Protein AF-A0A915EF39-F1 (afdb_monomer_lite)

Organism: NCBI:txid166011

Structure (mmCIF, N/CA/C/O backbone):
data_AF-A0A915EF39-F1
#
_entry.id   AF-A0A915EF39-F1
#
loop_
_atom_site.group_PDB
_atom_site.id
_atom_site.type_symbol
_atom_site.label_atom_id
_atom_site.label_alt_id
_atom_site.label_comp_id
_atom_site.label_asym_id
_atom_site.label_entity_id
_atom_site.label_seq_id
_atom_site.pdbx_PDB_ins_code
_atom_site.Cartn_x
_atom_site.Cartn_y
_atom_site.Cartn_z
_atom_site.occupancy
_atom_site.B_iso_or_equiv
_atom_site.auth_seq_id
_atom_site.auth_comp_id
_atom_site.auth_asym_id
_atom_site.auth_atom_id
_atom_site.pdbx_PDB_model_num
ATOM 1 N N . MET A 1 1 ? 22.874 28.108 -14.373 1.00 52.22 1 MET A N 1
ATOM 2 C CA . MET A 1 1 ? 21.397 28.208 -14.296 1.00 52.22 1 MET A CA 1
ATOM 3 C C . MET A 1 1 ? 21.019 28.245 -12.822 1.00 52.22 1 MET A C 1
ATOM 5 O O . MET A 1 1 ? 21.356 27.300 -12.126 1.00 52.22 1 MET A O 1
ATOM 9 N N . GLY A 1 2 ? 20.440 29.344 -12.326 1.00 63.56 2 GLY A N 1
ATOM 10 C CA . GLY A 1 2 ? 20.141 29.500 -10.895 1.00 63.56 2 GLY A CA 1
ATOM 11 C C . GLY A 1 2 ? 19.098 28.494 -10.397 1.00 63.56 2 GLY A C 1
ATOM 12 O O . GLY A 1 2 ? 18.163 28.168 -11.132 1.00 63.56 2 GLY A O 1
ATOM 13 N N . VAL A 1 3 ? 19.262 28.020 -9.158 1.00 59.56 3 VAL A N 1
ATOM 14 C CA . VAL A 1 3 ? 18.378 27.045 -8.484 1.00 59.56 3 VAL A CA 1
ATOM 15 C C . VAL A 1 3 ? 16.909 27.474 -8.558 1.00 59.56 3 VAL A C 1
ATOM 17 O O . VAL A 1 3 ? 16.038 26.667 -8.863 1.00 59.56 3 VAL A O 1
ATOM 20 N N . GLU A 1 4 ? 16.637 28.769 -8.412 1.00 60.41 4 GLU A N 1
ATOM 21 C CA . GLU A 1 4 ? 15.291 29.340 -8.492 1.00 60.41 4 GLU A CA 1
ATOM 22 C C . GLU A 1 4 ? 14.626 29.152 -9.870 1.00 60.41 4 GLU A C 1
ATOM 24 O O . GLU A 1 4 ? 13.453 28.782 -9.965 1.00 60.41 4 GLU A O 1
ATOM 29 N N . LYS A 1 5 ? 15.384 29.337 -10.960 1.00 67.00 5 LYS A N 1
ATOM 30 C CA . LYS A 1 5 ? 14.889 29.145 -12.334 1.00 67.00 5 LYS A CA 1
ATOM 31 C C . LYS A 1 5 ? 14.586 27.670 -12.612 1.00 67.00 5 LYS A C 1
ATOM 33 O O . LYS A 1 5 ? 13.615 27.364 -13.302 1.00 67.00 5 LYS A O 1
ATOM 38 N N . LEU A 1 6 ? 15.390 26.763 -12.052 1.00 61.03 6 LEU A N 1
ATOM 39 C CA . LEU A 1 6 ? 15.159 25.321 -12.131 1.00 61.03 6 LEU A CA 1
ATOM 40 C C . LEU A 1 6 ? 13.900 24.915 -11.346 1.00 61.03 6 LEU A C 1
ATOM 42 O O . LEU A 1 6 ? 13.060 24.204 -11.891 1.00 61.03 6 LEU A O 1
ATOM 46 N N . CYS A 1 7 ? 13.715 25.422 -10.123 1.00 59.88 7 CYS A N 1
ATOM 47 C CA . CYS A 1 7 ? 12.521 25.158 -9.315 1.00 59.88 7 CYS A CA 1
ATOM 48 C C . CYS A 1 7 ? 11.235 25.646 -10.000 1.00 59.88 7 CYS A C 1
ATOM 50 O O . CYS A 1 7 ? 10.285 24.876 -10.120 1.00 59.88 7 CYS A O 1
ATOM 52 N N . LYS A 1 8 ? 11.219 26.875 -10.541 1.00 67.94 8 LYS A N 1
ATOM 53 C CA . LYS A 1 8 ? 10.072 27.420 -11.298 1.00 67.94 8 LYS A CA 1
ATOM 54 C C . LYS A 1 8 ? 9.732 26.577 -12.535 1.00 67.94 8 LYS A C 1
ATOM 56 O O . LYS A 1 8 ? 8.563 26.339 -12.845 1.00 67.94 8 LYS A O 1
ATOM 61 N N . MET A 1 9 ? 10.748 26.075 -13.236 1.00 70.25 9 MET A N 1
ATOM 62 C CA . MET A 1 9 ? 10.551 25.211 -14.402 1.00 70.25 9 MET A CA 1
ATOM 63 C C . MET A 1 9 ? 10.003 23.828 -14.019 1.00 70.25 9 MET A C 1
ATOM 65 O O . MET A 1 9 ? 9.105 23.317 -14.684 1.00 70.25 9 MET A O 1
ATOM 69 N N . LEU A 1 10 ? 10.519 23.219 -12.949 1.00 66.19 10 LEU A N 1
ATOM 70 C CA . LEU A 1 10 ? 10.040 21.919 -12.471 1.00 66.19 10 LEU A CA 1
ATOM 71 C C . LEU A 1 10 ? 8.606 22.016 -11.940 1.00 66.19 10 LEU A C 1
ATOM 73 O O . LEU A 1 10 ? 7.783 21.161 -12.260 1.00 66.19 10 LEU A O 1
ATOM 77 N N . TYR A 1 11 ? 8.293 23.098 -11.226 1.00 68.56 11 TYR A N 1
ATOM 78 C CA . TYR A 1 11 ? 6.949 23.380 -10.733 1.00 68.56 11 TYR A CA 1
ATOM 79 C C . TYR A 1 11 ? 5.944 23.552 -11.878 1.00 68.56 11 TYR A C 1
ATOM 81 O O . TYR A 1 11 ? 4.925 22.871 -11.907 1.00 68.56 11 TYR A O 1
ATOM 89 N N . SER A 1 12 ? 6.259 24.381 -12.879 1.00 73.81 12 SER A N 1
ATOM 90 C CA . SER A 1 12 ? 5.366 24.590 -14.033 1.00 73.81 12 SER A CA 1
ATOM 91 C C . SER A 1 12 ? 5.159 23.327 -14.875 1.00 73.81 12 SER A C 1
ATOM 93 O O . SER A 1 12 ? 4.055 23.088 -15.359 1.00 73.81 12 SER A O 1
ATOM 95 N N . ARG A 1 13 ? 6.186 22.480 -15.035 1.00 75.31 13 ARG A N 1
ATOM 96 C CA . ARG A 1 13 ? 6.037 21.176 -15.704 1.00 75.31 13 ARG A CA 1
ATOM 97 C C . ARG A 1 13 ? 5.130 20.229 -14.926 1.00 75.31 13 ARG A C 1
ATOM 99 O O . ARG A 1 13 ? 4.295 19.574 -15.543 1.00 75.31 13 ARG A O 1
ATOM 106 N N . LYS A 1 14 ? 5.285 20.161 -13.600 1.00 75.25 14 LYS A N 1
ATOM 107 C CA . LYS A 1 14 ? 4.419 19.332 -12.759 1.00 75.25 14 LYS A CA 1
ATOM 108 C C . LYS A 1 14 ? 2.981 19.845 -12.757 1.00 75.25 14 LYS A C 1
ATOM 110 O O . LYS A 1 14 ? 2.084 19.029 -12.895 1.00 75.25 14 LYS A O 1
ATOM 115 N N . ALA A 1 15 ? 2.766 21.158 -12.675 1.00 77.44 15 ALA A N 1
ATOM 116 C CA . ALA A 1 15 ? 1.432 21.754 -12.747 1.00 77.44 15 ALA A CA 1
ATOM 117 C C . ALA A 1 15 ? 0.704 21.342 -14.037 1.00 77.44 15 ALA A C 1
ATOM 119 O O . ALA A 1 15 ? -0.371 20.769 -13.969 1.00 77.44 15 ALA A O 1
ATOM 120 N N . LYS A 1 16 ? 1.359 21.472 -15.200 1.00 80.75 16 LYS A N 1
ATOM 121 C CA . LYS A 1 16 ? 0.780 21.027 -16.480 1.00 80.75 16 LYS A CA 1
ATOM 122 C C . LYS A 1 16 ? 0.458 19.532 -16.518 1.00 80.75 16 LYS A C 1
ATOM 124 O O . LYS A 1 16 ? -0.553 19.139 -17.085 1.00 80.75 16 LYS A O 1
ATOM 129 N N . MET A 1 17 ? 1.336 18.695 -15.960 1.00 81.62 17 MET A N 1
ATOM 130 C CA . MET A 1 17 ? 1.085 17.254 -15.861 1.00 81.62 17 MET A CA 1
ATOM 131 C C . MET A 1 17 ? -0.115 16.968 -14.949 1.00 81.62 17 MET A C 1
ATOM 133 O O . MET A 1 17 ? -0.934 16.121 -15.284 1.00 81.62 17 MET A O 1
ATOM 137 N N . LEU A 1 18 ? -0.226 17.674 -13.821 1.00 78.69 18 LEU A N 1
ATOM 138 C CA . LEU A 1 18 ? -1.351 17.545 -12.900 1.00 78.69 18 LEU A CA 1
ATOM 139 C C . LEU A 1 18 ? -2.657 17.985 -13.554 1.00 78.69 18 LEU A C 1
ATOM 141 O O . LEU A 1 18 ? -3.613 17.234 -13.470 1.00 78.69 18 LEU A O 1
ATOM 145 N N . ASP A 1 19 ? -2.687 19.107 -14.274 1.00 80.25 19 ASP A N 1
ATOM 146 C CA . ASP A 1 19 ? -3.883 19.554 -15.002 1.00 80.25 19 ASP A CA 1
ATOM 147 C C . ASP A 1 19 ? -4.376 18.476 -15.983 1.00 80.25 19 ASP A C 1
ATOM 149 O O . ASP A 1 19 ? -5.567 18.189 -16.069 1.00 80.25 19 ASP A O 1
ATOM 153 N N . GLN A 1 20 ? -3.452 17.814 -16.686 1.00 80.38 20 GLN A N 1
ATOM 154 C CA . GLN A 1 20 ? -3.780 16.684 -17.560 1.00 80.38 20 GLN A CA 1
ATOM 155 C C . GLN A 1 20 ? -4.315 15.478 -16.776 1.00 80.38 20 GLN A C 1
ATOM 157 O O . GLN A 1 20 ? -5.315 14.886 -17.176 1.00 80.38 20 GLN A O 1
ATOM 162 N N . CYS A 1 21 ? -3.682 15.127 -15.653 1.00 80.38 21 CYS A N 1
ATOM 163 C CA . CYS A 1 21 ? -4.133 14.028 -14.795 1.00 80.38 21 CYS A CA 1
ATOM 164 C C . CYS A 1 21 ? -5.528 14.300 -14.211 1.00 80.38 21 CYS A C 1
ATOM 166 O O . CYS A 1 21 ? -6.362 13.403 -14.184 1.00 80.38 21 CYS A O 1
ATOM 168 N N . LEU A 1 22 ? -5.798 15.541 -13.797 1.00 79.06 22 LEU A N 1
ATOM 169 C CA . LEU A 1 22 ? -7.085 15.984 -13.258 1.00 79.06 22 LEU A CA 1
ATOM 170 C C . LEU A 1 22 ? -8.197 15.924 -14.308 1.00 79.06 22 LEU A C 1
ATOM 172 O O . LEU A 1 22 ? -9.310 15.517 -14.002 1.00 79.06 22 LEU A O 1
ATOM 176 N N . ASN A 1 23 ? -7.902 16.277 -15.558 1.00 79.62 23 ASN A N 1
ATOM 177 C CA . ASN A 1 23 ? -8.884 16.133 -16.631 1.00 79.62 23 ASN A CA 1
ATOM 178 C C . ASN A 1 23 ? -9.219 14.655 -16.887 1.00 79.62 23 ASN A C 1
ATOM 180 O O . ASN A 1 23 ? -10.383 14.308 -17.085 1.00 79.62 23 ASN A O 1
ATOM 184 N N . ASN A 1 24 ? -8.214 13.778 -16.825 1.00 76.56 24 ASN A N 1
ATOM 185 C CA . ASN A 1 24 ? -8.389 12.344 -17.052 1.00 76.56 24 ASN A CA 1
ATOM 186 C C . ASN A 1 24 ? -9.050 11.617 -15.868 1.00 76.56 24 ASN A C 1
ATOM 188 O O . ASN A 1 24 ? -9.706 10.604 -16.082 1.00 76.56 24 ASN A O 1
ATOM 192 N N . SER A 1 25 ? -8.928 12.116 -14.632 1.00 74.94 25 SER A N 1
ATOM 193 C CA . SER A 1 25 ? -9.496 11.445 -13.449 1.00 74.94 25 SER A CA 1
ATOM 194 C C . SER A 1 25 ? -11.022 11.368 -13.467 1.00 74.94 25 SER A C 1
ATOM 196 O O . SER A 1 25 ? -11.583 10.436 -12.904 1.00 74.94 25 SER A O 1
ATOM 198 N N . THR A 1 26 ? -11.693 12.284 -14.171 1.00 72.69 26 THR A N 1
ATOM 199 C CA . THR A 1 26 ? -13.156 12.263 -14.361 1.00 72.69 26 THR A CA 1
ATOM 200 C C . THR A 1 26 ? -13.665 11.033 -15.120 1.00 72.69 26 THR A C 1
ATOM 202 O O . THR A 1 26 ? -14.858 10.746 -15.091 1.00 72.69 26 THR A O 1
ATOM 205 N N . GLN A 1 27 ? -12.773 10.297 -15.788 1.00 76.19 27 GLN A N 1
ATOM 206 C CA . GLN A 1 27 ? -13.093 9.082 -16.540 1.00 76.19 27 GLN A CA 1
ATOM 207 C C . GLN A 1 27 ? -13.053 7.819 -15.670 1.00 76.19 27 GLN A C 1
ATOM 209 O O . GLN A 1 27 ? -13.333 6.726 -16.162 1.00 76.19 27 GLN A O 1
ATOM 214 N N . HIS A 1 28 ? -12.682 7.951 -14.396 1.00 73.38 28 HIS A N 1
ATOM 215 C CA . HIS A 1 28 ? -12.518 6.834 -13.478 1.00 73.38 28 HIS A CA 1
ATOM 216 C C . HIS A 1 28 ? -13.463 6.955 -12.276 1.00 73.38 28 HIS A C 1
ATOM 218 O O . HIS A 1 28 ? -13.736 8.071 -11.826 1.00 73.38 28 HIS A O 1
ATOM 224 N N . PRO A 1 29 ? -13.943 5.823 -11.724 1.00 73.94 29 PRO A N 1
ATOM 225 C CA . PRO A 1 29 ? -14.706 5.836 -10.485 1.00 73.94 29 PRO A CA 1
ATOM 226 C C . PRO A 1 29 ? -13.916 6.495 -9.344 1.00 73.94 29 PRO A C 1
ATOM 228 O O . PRO A 1 29 ? -12.692 6.307 -9.264 1.00 73.94 29 PRO A O 1
ATOM 231 N N . PRO A 1 30 ? -14.584 7.237 -8.444 1.00 75.00 30 PRO A N 1
ATOM 232 C CA . PRO A 1 30 ? -13.939 7.838 -7.286 1.00 75.00 30 PRO A CA 1
ATOM 233 C C . PRO A 1 30 ? -13.271 6.788 -6.394 1.00 75.00 30 PRO A C 1
ATOM 235 O O . PRO A 1 30 ? -13.830 5.725 -6.128 1.00 75.00 30 PRO A O 1
ATOM 238 N N . PHE A 1 31 ? -12.109 7.122 -5.829 1.00 77.31 31 PHE A N 1
ATOM 239 C CA . PHE A 1 31 ? -11.432 6.242 -4.870 1.00 77.31 31 PHE A CA 1
ATOM 240 C C . PHE A 1 31 ? -12.319 5.892 -3.662 1.00 77.31 31 PHE A C 1
ATOM 242 O O . PHE A 1 31 ? -12.245 4.782 -3.137 1.00 77.31 31 PHE A O 1
ATOM 249 N N . SER A 1 32 ? -13.167 6.829 -3.221 1.00 77.75 32 SER A N 1
ATOM 250 C CA . SER A 1 32 ? -14.106 6.625 -2.111 1.00 77.75 32 SER A CA 1
ATOM 251 C C . SER A 1 32 ? -15.051 5.445 -2.345 1.00 77.75 32 SER A C 1
ATOM 253 O O . SER A 1 32 ? -15.395 4.741 -1.403 1.00 77.75 32 SER A O 1
ATOM 255 N N . GLU A 1 33 ? -15.437 5.193 -3.595 1.00 80.69 33 GLU A N 1
ATOM 256 C CA . GLU A 1 33 ? -16.250 4.035 -3.959 1.00 80.69 33 GLU A CA 1
ATOM 257 C C . GLU A 1 33 ? -15.431 2.741 -3.856 1.00 80.69 33 GLU A C 1
ATOM 259 O O . GLU A 1 33 ? -15.858 1.779 -3.220 1.00 80.69 33 GLU A O 1
ATOM 264 N N . ALA A 1 34 ? -14.203 2.739 -4.388 1.00 81.19 34 ALA A N 1
ATOM 265 C CA . ALA A 1 34 ? -13.317 1.577 -4.336 1.00 81.19 34 ALA A CA 1
ATOM 266 C C . ALA A 1 34 ? -12.980 1.150 -2.896 1.00 81.19 34 ALA A C 1
ATOM 268 O O . ALA A 1 34 ? -12.991 -0.043 -2.588 1.00 81.19 34 ALA A O 1
ATOM 269 N N . ILE A 1 35 ? -12.703 2.103 -1.998 1.00 83.94 35 ILE A N 1
ATOM 270 C CA . ILE A 1 35 ? -12.418 1.794 -0.589 1.00 83.94 35 ILE A CA 1
ATOM 271 C C . ILE A 1 35 ? -13.665 1.337 0.170 1.00 83.94 35 ILE A C 1
ATOM 273 O O . ILE A 1 35 ? -13.558 0.441 1.004 1.00 83.94 35 ILE A O 1
ATOM 277 N N . GLN A 1 36 ? -14.841 1.890 -0.138 1.00 84.50 36 GLN A N 1
ATOM 278 C CA . GLN A 1 36 ? -16.090 1.440 0.471 1.00 84.50 36 GLN A CA 1
ATOM 279 C C . GLN A 1 36 ? -16.411 -0.001 0.057 1.00 84.50 36 GLN A C 1
ATOM 281 O O . GLN A 1 36 ? -16.709 -0.832 0.913 1.00 84.50 36 GLN A O 1
ATOM 286 N N . ASN A 1 37 ? -16.265 -0.329 -1.230 1.00 86.69 37 ASN A N 1
ATOM 287 C CA . ASN A 1 37 ? -16.434 -1.697 -1.726 1.00 86.69 37 ASN A CA 1
ATOM 288 C C . ASN A 1 37 ? -15.432 -2.650 -1.065 1.00 86.69 37 ASN A C 1
ATOM 290 O O . ASN A 1 37 ? -15.801 -3.744 -0.635 1.00 86.69 37 ASN A O 1
ATOM 294 N N . PHE A 1 38 ? -14.175 -2.218 -0.912 1.00 87.31 38 PHE A N 1
ATOM 295 C CA . PHE A 1 38 ? -13.169 -2.994 -0.192 1.00 87.31 38 PHE A CA 1
ATOM 296 C C . PHE A 1 38 ? -13.558 -3.237 1.272 1.00 87.31 38 PHE A C 1
ATOM 298 O O . PHE A 1 38 ? -13.422 -4.360 1.748 1.00 87.31 38 PHE A O 1
ATOM 305 N N . ALA A 1 39 ? -14.072 -2.227 1.979 1.00 89.19 39 ALA A N 1
ATOM 306 C CA . ALA A 1 39 ? -14.510 -2.369 3.366 1.00 89.19 39 ALA A CA 1
ATOM 307 C C . ALA A 1 39 ? -15.670 -3.365 3.507 1.00 89.19 39 ALA A C 1
ATOM 309 O O . ALA A 1 39 ? -15.628 -4.211 4.394 1.00 89.19 39 ALA A O 1
ATOM 310 N N . VAL A 1 40 ? -16.650 -3.338 2.597 1.00 91.00 40 VAL A N 1
ATOM 311 C CA . VAL A 1 40 ? -17.757 -4.314 2.572 1.00 91.00 40 VAL A CA 1
ATOM 312 C C . VAL A 1 40 ? -17.241 -5.734 2.320 1.00 91.00 40 VAL A C 1
ATOM 314 O O . VAL A 1 40 ? -17.660 -6.688 2.978 1.00 91.00 40 VAL A O 1
ATOM 317 N N . MET A 1 41 ? -16.299 -5.899 1.387 1.00 90.88 41 MET A N 1
ATOM 318 C CA . MET A 1 41 ? -15.678 -7.200 1.127 1.00 90.88 41 MET A CA 1
ATOM 319 C C . MET A 1 41 ? -14.861 -7.699 2.320 1.00 90.88 41 MET A C 1
ATOM 321 O O . MET A 1 41 ? -14.924 -8.884 2.646 1.00 90.88 41 MET A O 1
ATOM 325 N N . LEU A 1 42 ? -14.117 -6.806 2.974 1.00 90.56 42 LEU A N 1
ATOM 326 C CA . LEU A 1 42 ? -13.338 -7.119 4.164 1.00 90.56 42 LEU A CA 1
ATOM 327 C C . LEU A 1 42 ? -14.247 -7.529 5.321 1.00 90.56 42 LEU A C 1
ATOM 329 O O . LEU A 1 42 ? -13.987 -8.547 5.951 1.00 90.56 42 LEU A O 1
ATOM 333 N N . GLU A 1 43 ? -15.340 -6.802 5.549 1.00 91.81 43 GLU A N 1
ATOM 334 C CA . GLU A 1 43 ? -16.350 -7.141 6.551 1.00 91.81 43 GLU A CA 1
ATOM 335 C C . GLU A 1 43 ? -16.888 -8.555 6.332 1.00 91.81 43 GLU A C 1
ATOM 337 O O . GLU A 1 43 ? -16.872 -9.384 7.243 1.00 91.81 43 GLU A O 1
ATOM 342 N N . LYS A 1 44 ? -17.294 -8.870 5.096 1.00 93.06 44 LYS A N 1
ATOM 343 C CA . LYS A 1 44 ? -17.773 -10.207 4.734 1.00 93.06 44 LYS A CA 1
ATOM 344 C C . LYS A 1 44 ? -16.701 -11.276 4.960 1.00 93.06 44 LYS A C 1
ATOM 346 O O . LYS A 1 44 ? -17.012 -12.347 5.481 1.00 93.06 44 LYS A O 1
ATOM 351 N N . ALA A 1 45 ? -15.455 -11.005 4.574 1.00 91.50 45 ALA A N 1
ATOM 352 C CA . ALA A 1 45 ? -14.348 -11.943 4.732 1.00 91.50 45 ALA A CA 1
ATOM 353 C C . ALA A 1 45 ? -14.030 -12.206 6.210 1.00 91.50 45 ALA A C 1
ATOM 355 O O . ALA A 1 45 ? -13.930 -13.363 6.606 1.00 91.50 45 ALA A O 1
ATOM 356 N N . VAL A 1 46 ? -13.939 -11.159 7.033 1.00 90.62 46 VAL A N 1
ATOM 357 C CA . VAL A 1 46 ? -13.680 -11.271 8.476 1.00 90.62 46 VAL A CA 1
ATOM 358 C C . VAL A 1 46 ? -14.791 -12.062 9.162 1.00 90.62 46 VAL A C 1
ATOM 360 O O . VAL A 1 46 ? -14.493 -13.025 9.860 1.00 90.62 46 VAL A O 1
ATOM 363 N N . ASN A 1 47 ? -16.057 -11.743 8.878 1.00 91.69 47 ASN A N 1
ATOM 364 C CA . ASN A 1 47 ? -17.209 -12.480 9.410 1.00 91.69 47 ASN A CA 1
ATOM 365 C C . ASN A 1 47 ? -17.234 -13.959 8.994 1.00 91.69 47 ASN A C 1
ATOM 367 O O . ASN A 1 47 ? -17.784 -14.798 9.700 1.00 91.69 47 ASN A O 1
ATOM 371 N N . THR A 1 48 ? -16.652 -14.287 7.839 1.00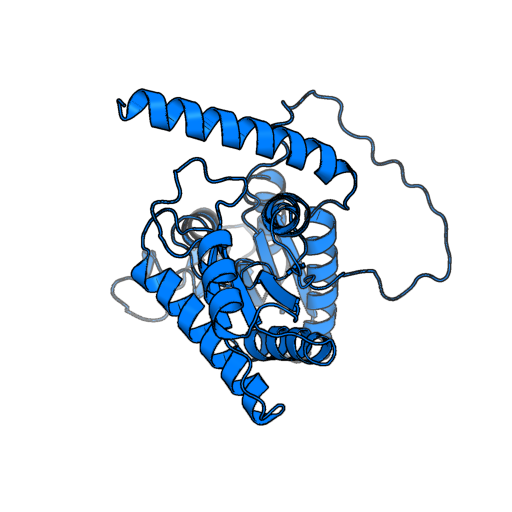 93.62 48 THR A N 1
ATOM 372 C CA . THR A 1 48 ? -16.579 -15.668 7.346 1.00 93.62 48 THR A CA 1
ATOM 373 C C . THR A 1 48 ? -15.413 -16.435 7.968 1.00 93.62 48 THR A C 1
ATOM 375 O O . THR A 1 48 ? -15.555 -17.612 8.290 1.00 93.62 48 THR A O 1
ATOM 378 N N . VAL A 1 49 ? -14.247 -15.795 8.093 1.00 91.88 49 VAL A N 1
ATOM 379 C CA . VAL A 1 49 ? -12.989 -16.451 8.484 1.00 91.88 49 VAL A CA 1
ATOM 380 C C . VAL A 1 49 ? -12.794 -16.475 9.998 1.00 91.88 49 VAL A C 1
ATOM 382 O O . VAL A 1 49 ? -12.144 -17.390 10.491 1.00 91.88 49 VAL A O 1
ATOM 385 N N . MET A 1 50 ? -13.338 -15.495 10.722 1.00 87.94 50 MET A N 1
ATOM 386 C CA . MET A 1 50 ? -13.148 -15.347 12.167 1.00 87.94 50 MET A CA 1
ATOM 387 C C . MET A 1 50 ? -14.482 -15.126 12.915 1.00 87.94 50 MET A C 1
ATOM 389 O O . MET A 1 50 ? -14.629 -14.129 13.629 1.00 87.94 50 MET A O 1
ATOM 393 N N . PRO A 1 51 ? -15.483 -16.017 12.749 1.00 87.00 51 PRO A N 1
ATOM 394 C CA . PRO A 1 51 ? -16.800 -15.869 13.377 1.00 87.00 51 PRO A CA 1
ATOM 395 C C . PRO A 1 51 ? -16.760 -15.916 14.915 1.00 87.00 51 PRO A C 1
ATOM 397 O O . PRO A 1 51 ? -17.707 -15.490 15.572 1.00 87.00 51 PRO A O 1
ATOM 400 N N . GLU A 1 52 ? -15.683 -16.434 15.509 1.00 84.88 52 GLU A N 1
ATOM 401 C CA . GLU A 1 52 ? -15.481 -16.502 16.958 1.00 84.88 52 GLU A CA 1
ATOM 402 C C . GLU A 1 52 ? -15.336 -15.131 17.635 1.00 84.88 52 GLU A C 1
ATOM 404 O O . GLU A 1 52 ? -15.556 -15.039 18.839 1.00 84.88 52 GLU A O 1
ATOM 409 N N . PHE A 1 53 ? -15.018 -14.074 16.878 1.00 81.19 53 PHE A N 1
ATOM 410 C CA . PHE A 1 53 ? -14.996 -12.688 17.369 1.00 81.19 53 PHE A CA 1
ATOM 411 C C . PHE A 1 53 ? -16.326 -11.957 17.128 1.00 81.19 53 PHE A C 1
ATOM 413 O O . PHE A 1 53 ? -16.375 -10.728 17.138 1.00 81.19 53 PHE A O 1
ATOM 420 N N . GLY A 1 54 ? -17.393 -12.717 16.869 1.00 83.06 54 GLY A N 1
ATOM 421 C CA . GLY A 1 54 ? -18.728 -12.197 16.629 1.00 83.06 54 GLY A CA 1
ATOM 422 C C . GLY A 1 54 ? -18.851 -11.449 15.306 1.00 83.06 54 GLY A C 1
ATOM 423 O O . GLY A 1 54 ? -18.171 -11.759 14.327 1.00 83.06 54 GLY A O 1
ATOM 424 N N . THR A 1 55 ? -19.783 -10.495 15.248 1.00 87.50 55 THR A N 1
ATOM 425 C CA . THR A 1 55 ? -20.042 -9.760 14.003 1.00 87.50 55 THR A CA 1
ATOM 426 C C . THR A 1 55 ? -19.044 -8.622 13.857 1.00 87.50 55 THR A C 1
ATOM 428 O O . THR A 1 55 ? -19.021 -7.681 14.648 1.00 87.50 55 THR A O 1
ATOM 431 N N . ALA A 1 56 ? -18.233 -8.694 12.810 1.00 88.94 56 ALA A N 1
ATOM 432 C CA . ALA A 1 56 ? -17.388 -7.608 12.375 1.00 88.94 56 ALA A CA 1
ATOM 433 C C . ALA A 1 56 ? -18.188 -6.574 11.574 1.00 88.94 56 ALA A C 1
ATOM 435 O O . ALA A 1 56 ? -19.005 -6.938 10.725 1.00 88.94 56 ALA A O 1
ATOM 436 N N . LYS A 1 57 ? -17.890 -5.293 11.796 1.00 90.06 57 LYS A N 1
ATOM 437 C CA . LYS A 1 57 ? -18.344 -4.164 10.982 1.00 90.06 57 LYS A CA 1
ATOM 438 C C . LYS A 1 57 ? -17.148 -3.345 10.513 1.00 90.06 57 LYS A C 1
ATOM 440 O O . LYS A 1 57 ? -16.293 -3.000 11.327 1.00 90.06 57 LYS A O 1
ATOM 445 N N . CYS A 1 58 ? -17.085 -3.018 9.226 1.00 89.88 58 CYS A N 1
ATOM 446 C CA . CYS A 1 58 ? -16.022 -2.194 8.657 1.00 89.88 58 CYS A CA 1
ATOM 447 C C . CYS A 1 58 ? -16.554 -0.821 8.231 1.00 89.88 58 CYS A C 1
ATOM 449 O O . CYS A 1 58 ? -17.533 -0.719 7.496 1.00 89.88 58 CYS A O 1
ATOM 451 N N . SER A 1 59 ? -15.864 0.246 8.628 1.00 86.56 59 SER A N 1
ATOM 452 C CA . SER A 1 59 ? -16.129 1.606 8.148 1.00 86.56 59 SER A CA 1
ATOM 453 C C . SER A 1 59 ? -14.866 2.250 7.592 1.00 86.56 59 SER A C 1
ATOM 455 O O . SER A 1 59 ? -13.748 1.937 8.002 1.00 86.56 59 SER A O 1
ATOM 457 N N . THR A 1 60 ? -15.031 3.147 6.622 1.00 85.88 60 THR A N 1
ATOM 458 C CA . THR A 1 60 ? -13.915 3.872 6.008 1.00 85.88 60 THR A CA 1
ATOM 459 C C . THR A 1 60 ? -13.912 5.309 6.486 1.00 85.88 60 THR A C 1
ATOM 461 O O . THR A 1 60 ? -14.941 5.976 6.404 1.00 85.88 60 THR A O 1
ATOM 464 N N . SER A 1 61 ? -12.753 5.800 6.917 1.00 79.50 61 SER A N 1
ATOM 465 C CA . SER A 1 61 ? -12.536 7.206 7.241 1.00 79.50 61 SER A CA 1
ATOM 466 C C . SER A 1 61 ? -11.555 7.842 6.268 1.00 79.50 61 SER A C 1
ATOM 468 O O . SER A 1 61 ? -10.466 7.314 6.018 1.00 79.50 61 SER A O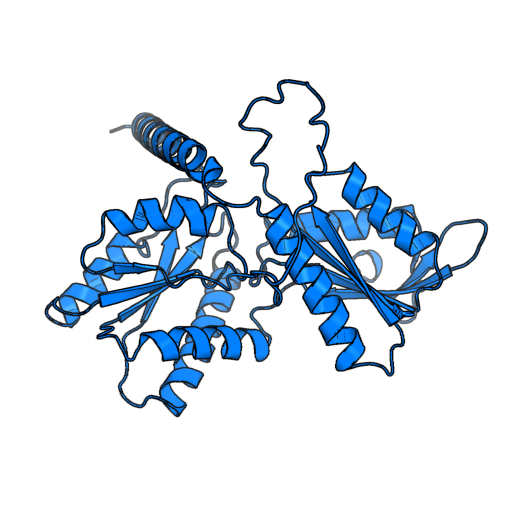 1
ATOM 470 N N . LEU A 1 62 ? -11.933 9.011 5.752 1.00 74.62 62 LEU A N 1
ATOM 471 C CA . LEU A 1 62 ? -11.070 9.873 4.954 1.00 74.62 62 LEU A CA 1
ATOM 472 C C . LEU A 1 62 ? -10.649 11.046 5.837 1.00 74.62 62 LEU A C 1
ATOM 474 O O . LEU A 1 62 ? -11.469 11.869 6.211 1.00 74.62 62 LEU A O 1
ATOM 478 N N . PHE A 1 63 ? -9.372 11.142 6.183 1.00 64.75 63 PHE A N 1
ATOM 479 C CA . PHE A 1 63 ? -8.887 12.065 7.222 1.00 64.75 63 PHE A CA 1
ATOM 480 C C . PHE A 1 63 ? -9.218 13.555 7.030 1.00 64.75 63 PHE A C 1
ATOM 482 O O . PHE A 1 63 ? -9.351 14.275 8.016 1.00 64.75 63 PHE A O 1
ATOM 489 N N . TYR A 1 64 ? -9.354 14.039 5.791 1.00 62.69 64 TYR A N 1
ATOM 490 C CA . TYR A 1 64 ? -9.775 15.429 5.541 1.00 62.69 64 TYR A CA 1
ATOM 491 C C . TYR A 1 64 ? -11.287 15.618 5.490 1.00 62.69 64 TYR A C 1
ATOM 493 O O . TYR A 1 64 ? -11.749 16.757 5.512 1.00 62.69 64 TYR A O 1
ATOM 501 N N . ASP A 1 65 ? -12.052 14.531 5.470 1.00 64.62 65 ASP A N 1
ATOM 502 C CA . ASP A 1 65 ? -13.478 14.556 5.745 1.00 64.62 65 ASP A CA 1
ATOM 503 C C . ASP A 1 65 ? -13.680 14.415 7.260 1.00 64.62 65 ASP A C 1
ATOM 505 O O . ASP A 1 65 ? -13.910 13.336 7.810 1.00 64.62 65 ASP A O 1
ATOM 509 N N . GLN A 1 66 ? -13.512 15.539 7.963 1.00 59.88 66 GLN A N 1
ATOM 510 C CA . GLN A 1 66 ? -13.613 15.580 9.422 1.00 59.88 66 GLN A CA 1
ATOM 511 C C . GLN A 1 66 ? -14.977 15.100 9.932 1.00 59.88 66 GLN A C 1
ATOM 513 O O . GLN A 1 66 ? -15.036 14.534 11.023 1.00 59.88 66 GLN A O 1
ATOM 518 N N . ALA A 1 67 ? -16.052 15.313 9.164 1.00 59.69 67 ALA A N 1
ATOM 519 C CA . ALA A 1 67 ? -17.386 14.849 9.530 1.00 59.69 67 ALA A CA 1
ATOM 520 C C . ALA A 1 67 ? -17.431 13.317 9.538 1.00 59.69 67 ALA A C 1
ATOM 522 O O . ALA A 1 67 ? -17.784 12.725 10.555 1.00 59.69 67 ALA A O 1
ATOM 523 N N . ASN A 1 68 ? -16.938 12.685 8.470 1.00 68.50 68 ASN A N 1
ATOM 524 C CA . ASN A 1 68 ? -16.866 11.230 8.353 1.00 68.50 68 ASN A CA 1
ATOM 525 C C . ASN A 1 68 ? -16.033 10.589 9.481 1.00 68.50 68 ASN A C 1
ATOM 527 O O . ASN A 1 68 ? -16.480 9.642 10.128 1.00 68.50 68 ASN A O 1
ATOM 531 N N . VAL A 1 69 ? -14.858 11.152 9.786 1.00 66.44 69 VAL A N 1
ATOM 532 C CA . VAL A 1 69 ? -14.001 10.667 10.883 1.00 66.44 69 VAL A CA 1
ATOM 533 C C . VAL A 1 69 ? -14.732 10.729 12.229 1.00 66.44 69 VAL A C 1
ATOM 535 O O . VAL A 1 69 ? -14.731 9.756 12.979 1.00 66.44 69 VAL A O 1
ATOM 538 N N . GLN A 1 70 ? -15.368 11.862 12.543 1.00 70.94 70 GLN A N 1
ATOM 539 C CA . GLN A 1 70 ? -16.088 12.047 13.806 1.00 70.94 70 GLN A CA 1
ATOM 540 C C . GLN A 1 70 ? -17.324 11.151 13.909 1.00 70.94 70 GLN A C 1
ATOM 542 O O . GLN A 1 70 ? -17.622 10.655 14.992 1.00 70.94 70 GLN A O 1
ATOM 547 N N . ASP A 1 71 ? -18.042 10.935 12.811 1.00 76.44 71 ASP A N 1
ATOM 548 C CA . ASP A 1 71 ? -19.248 10.112 12.809 1.00 76.44 71 ASP A CA 1
ATOM 549 C C . ASP A 1 71 ? -18.919 8.624 12.966 1.00 76.44 71 ASP A C 1
ATOM 551 O O . ASP A 1 71 ? -19.515 7.969 13.824 1.00 76.44 71 ASP A O 1
ATOM 555 N N . ASN A 1 72 ? -17.889 8.123 12.272 1.00 76.38 72 ASN A N 1
ATOM 556 C CA . ASN A 1 72 ? -17.379 6.765 12.489 1.00 76.38 72 ASN A CA 1
ATOM 557 C C . ASN A 1 72 ? -16.941 6.567 13.941 1.00 76.38 72 ASN A C 1
ATOM 559 O O . ASN A 1 72 ? -17.226 5.551 14.561 1.00 76.38 72 ASN A O 1
ATOM 563 N N . PHE A 1 73 ? -16.278 7.564 14.515 1.00 77.00 73 PHE A N 1
ATOM 564 C CA . PHE A 1 73 ? -15.852 7.545 15.904 1.00 77.00 73 PHE A CA 1
ATOM 565 C C . PHE A 1 73 ? -17.005 7.583 16.916 1.00 77.00 73 PHE A C 1
ATOM 567 O O . PHE A 1 73 ? -16.943 6.891 17.933 1.00 77.00 73 PHE A O 1
ATOM 574 N N . LYS A 1 74 ? -18.075 8.344 16.659 1.00 79.00 74 LYS A N 1
ATOM 575 C CA . LYS A 1 74 ? -19.292 8.301 17.487 1.00 79.00 74 LYS A CA 1
ATOM 576 C C . LYS A 1 74 ? -19.933 6.923 17.455 1.00 79.00 74 LYS A C 1
ATOM 578 O O . LYS A 1 74 ? -20.441 6.485 18.483 1.00 79.00 74 LYS A O 1
ATOM 583 N N . GLU A 1 75 ? -19.895 6.250 16.308 1.00 78.88 75 GLU A N 1
ATOM 584 C CA . GLU A 1 75 ? -20.432 4.902 16.172 1.00 78.88 75 GLU A CA 1
ATOM 585 C C . GLU A 1 75 ? -19.766 3.937 17.163 1.00 78.88 75 GLU A C 1
ATOM 587 O O . GLU A 1 75 ? -20.473 3.287 17.938 1.00 78.88 75 GLU A O 1
ATOM 592 N N . ILE A 1 76 ? -18.427 3.961 17.238 1.00 76.12 76 ILE A N 1
ATOM 593 C CA . ILE A 1 76 ? -17.626 3.189 18.209 1.00 76.12 76 ILE A CA 1
ATOM 594 C C . ILE A 1 76 ? -18.109 3.426 19.644 1.00 76.12 76 ILE A C 1
ATOM 596 O O . ILE A 1 76 ? -18.228 2.497 20.434 1.00 76.12 76 ILE A O 1
ATOM 600 N N . LEU A 1 77 ? -18.402 4.682 19.987 1.00 77.25 77 LEU A N 1
ATOM 601 C CA . LEU A 1 77 ? -18.812 5.083 21.335 1.00 77.25 77 LEU A CA 1
ATOM 602 C C . LEU A 1 77 ? -20.302 4.856 21.623 1.00 77.25 77 LEU A C 1
ATOM 604 O O . LEU A 1 77 ? -20.751 5.143 22.731 1.00 77.25 77 LEU A O 1
ATOM 608 N N . SER A 1 78 ? -21.087 4.411 20.642 1.00 74.62 78 SER A N 1
ATOM 609 C CA . SER A 1 78 ? -22.544 4.288 20.760 1.00 74.62 78 SER A CA 1
ATOM 610 C C . SER A 1 78 ? -23.044 2.842 20.820 1.00 74.62 78 SER A C 1
ATOM 612 O O . SER A 1 78 ? -24.144 2.611 21.329 1.00 74.62 78 SER A O 1
ATOM 614 N N . GLY A 1 79 ? -22.247 1.880 20.342 1.00 72.38 79 GLY A N 1
ATOM 615 C CA . GLY A 1 79 ? -22.610 0.464 20.254 1.00 72.38 79 GLY A CA 1
ATOM 616 C C . GLY A 1 79 ? -21.781 -0.455 21.164 1.00 72.38 79 GLY A C 1
ATOM 617 O O . GLY A 1 79 ? -20.721 -0.055 21.646 1.00 72.38 79 GLY A O 1
ATOM 618 N N . PRO A 1 80 ? -22.251 -1.692 21.418 1.00 71.88 80 PRO A N 1
ATOM 619 C CA . PRO A 1 80 ? -21.419 -2.729 22.016 1.00 71.88 80 PRO A CA 1
ATOM 620 C C . PRO A 1 80 ? -20.308 -3.103 21.026 1.00 71.88 80 PRO A C 1
ATOM 622 O O . PRO A 1 80 ? -20.583 -3.557 19.919 1.00 71.88 80 PRO A O 1
ATOM 625 N N . CYS A 1 81 ? -19.059 -2.862 21.412 1.00 82.19 81 CYS A N 1
ATOM 626 C CA . CYS A 1 81 ? -17.874 -3.212 20.640 1.00 82.19 81 CYS A CA 1
ATOM 627 C C . CYS A 1 81 ? -16.829 -3.746 21.615 1.00 82.19 81 CYS A C 1
ATOM 629 O O . CYS A 1 81 ? -16.533 -3.085 22.609 1.00 82.19 81 CYS A O 1
ATOM 631 N N . GLU A 1 82 ? -16.267 -4.915 21.329 1.00 85.75 82 GLU A N 1
ATOM 632 C CA . GLU A 1 82 ? -15.205 -5.519 22.132 1.00 85.75 82 GLU A CA 1
ATOM 633 C C . GLU A 1 82 ? -13.825 -5.129 21.616 1.00 85.75 82 GLU A C 1
ATOM 635 O O . GLU A 1 82 ? -12.944 -4.805 22.413 1.00 85.75 82 GLU A O 1
ATOM 640 N N . ASN A 1 83 ? -13.630 -5.109 20.292 1.00 87.75 83 ASN A N 1
ATOM 641 C CA . ASN A 1 83 ? -12.349 -4.734 19.693 1.00 87.75 83 ASN A CA 1
ATOM 642 C C . ASN A 1 83 ? -12.523 -3.769 18.524 1.00 87.75 83 ASN A C 1
ATOM 644 O O . ASN A 1 83 ? -13.362 -3.975 17.649 1.00 87.75 83 ASN A O 1
ATOM 648 N N . VAL A 1 84 ? -11.662 -2.756 18.510 1.00 88.62 84 VAL A N 1
ATOM 649 C CA . VAL A 1 84 ? -11.524 -1.733 17.480 1.00 88.62 84 VAL A CA 1
ATOM 650 C C . VAL A 1 84 ? -10.143 -1.876 16.853 1.00 88.62 84 VAL A C 1
ATOM 652 O O . VAL A 1 84 ? -9.127 -1.823 17.550 1.00 88.62 84 VAL A O 1
ATOM 655 N N . ILE A 1 85 ? -10.091 -2.035 15.535 1.00 88.69 85 ILE A N 1
ATOM 656 C CA . ILE A 1 85 ? -8.838 -2.142 14.785 1.00 88.69 85 ILE A CA 1
ATOM 657 C C . ILE A 1 85 ? -8.790 -1.030 13.748 1.00 88.69 85 ILE A C 1
ATOM 659 O O . ILE A 1 85 ? -9.655 -0.940 12.880 1.00 88.69 85 ILE A O 1
ATOM 663 N N . PHE A 1 86 ? -7.759 -0.197 13.826 1.00 88.38 86 PHE A N 1
ATOM 664 C CA . PHE A 1 86 ? -7.512 0.880 12.876 1.00 88.38 86 PHE A CA 1
ATOM 665 C C . PHE A 1 86 ? -6.457 0.450 11.860 1.00 88.38 86 PHE A C 1
ATOM 667 O O . PHE A 1 86 ? -5.281 0.311 12.195 1.00 88.38 86 PHE A O 1
ATOM 674 N N . VAL A 1 87 ? -6.867 0.270 10.608 1.00 88.31 87 VAL A N 1
ATOM 675 C CA . VAL A 1 87 ? -6.017 -0.221 9.520 1.00 88.31 87 VAL A CA 1
ATOM 676 C C . VAL A 1 87 ? -5.678 0.906 8.551 1.00 88.31 87 VAL A C 1
ATOM 678 O O . VAL A 1 87 ? -6.562 1.508 7.941 1.00 88.31 87 VAL A O 1
ATOM 681 N N . SER A 1 88 ? -4.384 1.173 8.377 1.00 87.38 88 SER A N 1
ATOM 682 C CA . SER A 1 88 ? -3.882 2.069 7.334 1.00 87.38 88 SER A CA 1
ATOM 683 C C . SER A 1 88 ? -3.935 1.377 5.972 1.00 87.38 88 SER A C 1
ATOM 685 O O . SER A 1 88 ? -3.374 0.297 5.802 1.00 87.38 88 SER A O 1
ATOM 687 N N . MET A 1 89 ? -4.519 2.033 4.964 1.00 85.94 89 MET A N 1
ATOM 688 C CA . MET A 1 89 ? -4.470 1.521 3.582 1.00 85.94 89 MET A CA 1
ATOM 689 C C . MET A 1 89 ? -3.137 1.788 2.877 1.00 85.94 89 MET A C 1
ATOM 691 O O . MET A 1 89 ? -2.948 1.352 1.742 1.00 85.94 89 MET A O 1
ATOM 695 N N . TYR A 1 90 ? -2.206 2.490 3.528 1.00 86.81 90 TYR A N 1
ATOM 696 C CA . TYR A 1 90 ? -0.830 2.601 3.057 1.00 86.81 90 TYR A CA 1
ATOM 697 C C . TYR A 1 90 ? -0.072 1.329 3.437 1.00 86.81 90 TYR A C 1
ATOM 699 O O . TYR A 1 90 ? 0.123 1.095 4.632 1.00 86.81 90 TYR A O 1
ATOM 707 N N . PRO A 1 91 ? 0.395 0.518 2.468 1.00 90.19 91 PRO A N 1
ATOM 708 C CA . PRO A 1 91 ? 1.028 -0.751 2.801 1.00 90.19 91 PRO A CA 1
ATOM 709 C C . PRO A 1 91 ? 2.372 -0.590 3.495 1.00 90.19 91 PRO A C 1
ATOM 711 O O . PRO A 1 91 ? 2.765 -1.461 4.255 1.00 90.19 91 PRO A O 1
ATOM 714 N N . PHE A 1 92 ? 3.060 0.518 3.234 1.00 90.81 92 PHE A N 1
ATOM 715 C CA . PHE A 1 92 ? 4.368 0.836 3.787 1.00 90.81 92 PHE A CA 1
ATOM 716 C C . PHE A 1 92 ? 4.241 1.983 4.779 1.00 90.81 92 PHE A C 1
ATOM 718 O O . PHE A 1 92 ? 3.630 3.009 4.452 1.00 90.81 92 PHE A O 1
ATOM 725 N N . TYR A 1 93 ? 4.878 1.858 5.944 1.00 87.38 93 TYR A N 1
ATOM 726 C CA . TYR A 1 93 ? 4.881 2.942 6.918 1.00 87.38 93 TYR A CA 1
ATOM 727 C C . TYR A 1 93 ? 5.607 4.164 6.350 1.00 87.38 93 TYR A C 1
ATOM 729 O O . TYR A 1 93 ? 6.801 4.130 6.041 1.00 87.38 93 TYR A O 1
ATOM 737 N N . ASN A 1 94 ? 4.898 5.284 6.248 1.00 81.31 94 ASN A N 1
ATOM 738 C CA . ASN A 1 94 ? 5.471 6.552 5.828 1.00 81.31 94 ASN A CA 1
ATOM 739 C C . ASN A 1 94 ? 5.156 7.604 6.882 1.00 81.31 94 ASN A C 1
ATOM 741 O O . ASN A 1 94 ? 4.001 7.952 7.090 1.00 81.31 94 ASN A O 1
ATOM 745 N N . GLN A 1 95 ? 6.186 8.171 7.504 1.00 81.19 95 GLN A N 1
ATOM 746 C CA . GLN A 1 95 ? 6.010 9.142 8.587 1.00 81.19 95 GLN A CA 1
ATOM 747 C C . GLN A 1 95 ? 5.191 10.392 8.210 1.00 81.19 95 GLN A C 1
ATOM 749 O O . GLN A 1 95 ? 4.676 11.078 9.081 1.00 81.19 95 GLN A O 1
ATOM 754 N N . HIS A 1 96 ? 5.071 10.720 6.922 1.00 78.06 96 HIS A N 1
ATOM 755 C CA . HIS A 1 96 ? 4.252 11.846 6.467 1.00 78.06 96 HIS A CA 1
ATOM 756 C C . HIS A 1 96 ? 2.820 11.454 6.117 1.00 78.06 96 HIS A C 1
ATOM 758 O O . HIS A 1 96 ? 1.992 12.340 5.963 1.00 78.06 96 HIS A O 1
ATOM 764 N N . LEU A 1 97 ? 2.543 10.157 5.965 1.00 78.19 97 LEU A N 1
ATOM 765 C CA . LEU A 1 97 ? 1.221 9.630 5.636 1.00 78.19 97 LEU A CA 1
ATOM 766 C C . LEU A 1 97 ? 0.631 8.904 6.851 1.00 78.19 97 LEU A C 1
ATOM 768 O O . LEU A 1 97 ? -0.346 9.325 7.452 1.00 78.19 97 LEU A O 1
ATOM 772 N N . THR A 1 98 ? 1.292 7.855 7.305 1.00 80.38 98 THR A N 1
ATOM 773 C CA . THR A 1 98 ? 0.836 6.997 8.393 1.00 80.38 98 THR A CA 1
ATOM 774 C C . THR A 1 98 ? 0.831 7.710 9.755 1.00 80.38 98 THR A C 1
ATOM 776 O O . THR A 1 98 ? -0.112 7.553 10.528 1.00 80.38 98 THR A O 1
ATOM 779 N N . THR A 1 99 ? 1.835 8.543 10.070 1.00 82.94 99 THR A N 1
ATOM 780 C CA . THR A 1 99 ? 1.904 9.203 11.392 1.00 82.94 99 THR A CA 1
ATOM 781 C C . THR A 1 99 ? 0.767 10.199 11.636 1.00 82.94 99 THR A C 1
ATOM 783 O O . THR A 1 99 ? 0.124 10.060 12.678 1.00 82.94 99 THR A O 1
ATOM 786 N N . PRO A 1 100 ? 0.466 11.163 10.737 1.00 80.31 100 PRO A N 1
ATOM 787 C CA . PRO A 1 100 ? -0.653 12.082 10.947 1.00 80.31 100 PRO A CA 1
ATOM 788 C C . PRO A 1 100 ? -1.991 11.354 11.108 1.00 80.31 100 PRO A C 1
ATOM 790 O O . PRO A 1 100 ? -2.772 11.713 11.987 1.00 80.31 100 PRO A O 1
ATOM 793 N N . LEU A 1 101 ? -2.213 10.286 10.329 1.00 79.81 101 LEU A N 1
ATOM 794 C CA . LEU A 1 101 ? -3.424 9.467 10.406 1.00 79.81 101 LEU A CA 1
ATOM 795 C C . LEU A 1 101 ? -3.640 8.930 11.825 1.00 79.81 101 LEU A C 1
ATOM 797 O O . LEU A 1 101 ? -4.669 9.185 12.450 1.00 79.81 101 LEU A O 1
ATOM 801 N N . PHE A 1 102 ? -2.641 8.243 12.375 1.00 82.69 102 PHE A N 1
ATOM 802 C CA . PHE A 1 102 ? -2.773 7.671 13.709 1.00 82.69 102 PHE A CA 1
ATOM 803 C C . PHE A 1 102 ? -2.610 8.688 14.844 1.00 82.69 102 PHE A C 1
ATOM 805 O O . PHE A 1 102 ? -3.005 8.402 15.974 1.00 82.69 102 PHE A O 1
ATOM 812 N N . GLN A 1 103 ? -2.043 9.869 14.587 1.00 83.38 103 GLN A N 1
ATOM 813 C CA . GLN A 1 103 ? -2.098 10.975 15.543 1.00 83.38 103 GLN A CA 1
ATOM 814 C C . GLN A 1 103 ? -3.541 11.438 15.749 1.00 83.38 103 GLN A C 1
ATOM 816 O O . GLN A 1 103 ? -3.933 11.608 16.898 1.00 83.38 103 GLN A O 1
ATOM 821 N N . ALA A 1 104 ? -4.350 11.557 14.690 1.00 80.06 104 ALA A N 1
ATOM 822 C CA . ALA A 1 104 ? -5.764 11.907 14.855 1.00 80.06 104 ALA A CA 1
ATOM 823 C C . ALA A 1 104 ? -6.556 10.829 15.599 1.00 80.06 104 ALA A C 1
ATOM 825 O O . ALA A 1 104 ? -7.363 11.172 16.460 1.00 80.06 104 ALA A O 1
ATOM 826 N N . VAL A 1 105 ? -6.288 9.544 15.331 1.00 82.50 105 VAL A N 1
ATOM 827 C CA . VAL A 1 105 ? -6.864 8.434 16.112 1.00 82.50 105 VAL A CA 1
ATOM 828 C C . VAL A 1 105 ? -6.520 8.591 17.592 1.00 82.50 105 VAL A C 1
ATOM 830 O O . VAL A 1 105 ? -7.404 8.562 18.444 1.00 82.50 105 VAL A O 1
ATOM 833 N N . ASN A 1 106 ? -5.246 8.834 17.908 1.00 83.31 106 ASN A N 1
ATOM 834 C CA . ASN A 1 106 ? -4.812 9.018 19.288 1.00 83.31 106 ASN A CA 1
ATOM 835 C C . ASN A 1 106 ? -5.467 10.242 19.946 1.00 83.31 106 ASN A C 1
ATOM 837 O O . ASN A 1 106 ? -5.934 10.153 21.077 1.00 83.31 106 ASN A O 1
ATOM 841 N N . THR A 1 107 ? -5.547 11.374 19.242 1.00 83.94 107 THR A N 1
ATOM 842 C CA . THR A 1 107 ? -6.239 12.572 19.737 1.00 83.94 107 THR A CA 1
ATOM 843 C C . THR A 1 107 ? -7.707 12.277 20.031 1.00 83.94 107 THR A C 1
ATOM 845 O O . THR A 1 107 ? -8.191 12.632 21.103 1.00 83.94 107 THR A O 1
ATOM 848 N N . PHE A 1 108 ? -8.403 11.577 19.132 1.00 82.38 108 PHE A N 1
ATOM 849 C CA . PHE A 1 108 ? -9.785 11.165 19.355 1.00 82.38 108 PHE A CA 1
ATOM 850 C C . PHE A 1 108 ? -9.931 10.288 20.608 1.00 82.38 108 PHE A C 1
ATOM 852 O O . PHE A 1 108 ? -10.762 10.595 21.469 1.00 82.38 108 PHE A O 1
ATOM 859 N N . LEU A 1 109 ? -9.108 9.242 20.740 1.00 83.88 109 LEU A N 1
ATOM 860 C CA . LEU A 1 109 ? -9.136 8.342 21.894 1.00 83.88 109 LEU A CA 1
ATOM 861 C C . LEU A 1 109 ? -8.866 9.112 23.191 1.00 83.88 109 LEU A C 1
ATOM 863 O O . LEU A 1 109 ? -9.633 8.997 24.142 1.00 83.88 109 LEU A O 1
ATOM 867 N N . GLN A 1 110 ? -7.840 9.961 23.231 1.00 84.56 110 GLN A N 1
ATOM 868 C CA . GLN A 1 110 ? -7.504 10.753 24.418 1.00 84.56 110 GLN A CA 1
ATOM 869 C C . GLN A 1 110 ? -8.642 11.695 24.839 1.00 84.56 110 GLN A C 1
ATOM 871 O O . GLN A 1 110 ? -8.937 11.820 26.033 1.00 84.56 110 GLN A O 1
ATOM 876 N N . SER A 1 111 ? -9.313 12.334 23.878 1.00 85.88 111 SER A N 1
ATOM 877 C CA . SER A 1 111 ? -10.431 13.237 24.157 1.00 85.88 111 SER A CA 1
ATOM 878 C C . SER A 1 111 ? -11.673 12.501 24.664 1.00 85.88 111 SER A C 1
ATOM 880 O O . SER A 1 111 ? -12.318 12.987 25.591 1.00 85.88 111 SER A O 1
ATOM 882 N N . ASN A 1 112 ? -11.980 11.321 24.119 1.00 84.44 112 ASN A N 1
ATOM 883 C CA . ASN A 1 112 ? -13.278 10.664 24.322 1.00 84.44 112 ASN A CA 1
ATOM 884 C C . ASN A 1 112 ? -13.233 9.409 25.197 1.00 84.44 112 ASN A C 1
ATOM 886 O O . ASN A 1 112 ? -14.277 8.866 25.543 1.00 84.44 112 ASN A O 1
ATOM 890 N N . THR A 1 113 ? -12.050 8.937 25.577 1.00 86.44 113 THR A N 1
ATOM 891 C CA . THR A 1 113 ? -11.890 7.701 26.348 1.00 86.44 113 THR A CA 1
ATOM 892 C C . THR A 1 113 ? -10.845 7.854 27.449 1.00 86.44 113 THR A C 1
ATOM 894 O O . THR A 1 113 ? -10.085 8.829 27.494 1.00 86.44 113 THR A O 1
ATOM 897 N N . THR A 1 114 ? -10.825 6.888 28.358 1.00 87.06 114 THR A N 1
ATOM 898 C CA . THR A 1 114 ? -9.799 6.700 29.378 1.00 87.06 114 THR A CA 1
ATOM 899 C C . THR A 1 114 ? -9.103 5.372 29.109 1.00 87.06 114 THR A C 1
ATOM 901 O O . THR A 1 114 ? -9.749 4.324 29.137 1.00 87.06 114 THR A O 1
ATOM 904 N N . LYS A 1 115 ? -7.794 5.411 28.841 1.00 84.38 115 LYS A N 1
ATOM 905 C CA . LYS A 1 115 ? -6.974 4.204 28.688 1.00 84.38 115 LYS A CA 1
ATOM 906 C C . LYS A 1 115 ? -6.775 3.550 30.053 1.00 84.38 115 LYS A C 1
ATOM 908 O O . LYS A 1 115 ? -6.349 4.215 30.998 1.00 84.38 115 LYS A O 1
ATOM 913 N N . VAL A 1 116 ? -7.061 2.258 30.161 1.00 80.75 116 VAL A N 1
ATOM 914 C CA . VAL A 1 116 ? -6.761 1.469 31.356 1.00 80.75 116 VAL A CA 1
ATOM 915 C C . VAL A 1 116 ? -5.325 0.981 31.247 1.00 80.75 116 VAL A C 1
ATOM 917 O O . VAL A 1 116 ? -4.973 0.208 30.358 1.00 80.75 116 VAL A O 1
ATOM 920 N N . ILE A 1 117 ? -4.484 1.458 32.157 1.00 69.94 117 ILE A N 1
ATOM 921 C CA . ILE A 1 117 ? -3.078 1.072 32.236 1.00 69.94 117 ILE A CA 1
ATOM 922 C C . ILE A 1 117 ? -3.017 -0.318 32.873 1.00 69.94 117 ILE A C 1
ATOM 924 O O . ILE A 1 117 ? -3.203 -0.461 34.080 1.00 69.94 117 ILE A O 1
ATOM 928 N N . THR A 1 118 ? -2.810 -1.355 32.061 1.00 59.53 118 THR A N 1
ATOM 929 C CA . THR A 1 118 ? -2.735 -2.751 32.532 1.00 59.53 118 THR A CA 1
ATOM 930 C C . THR A 1 118 ? -1.298 -3.225 32.776 1.00 59.53 118 THR A C 1
ATOM 932 O O . THR A 1 118 ? -1.098 -4.271 33.394 1.00 59.53 118 THR A O 1
ATOM 935 N N . LYS A 1 119 ? -0.282 -2.457 32.354 1.00 54.88 119 LYS A N 1
ATOM 936 C CA . LYS A 1 119 ? 1.143 -2.706 32.628 1.00 54.88 119 LYS A CA 1
ATOM 937 C C . LYS A 1 119 ? 1.829 -1.402 33.029 1.00 54.88 119 LYS A C 1
ATOM 939 O O . LYS A 1 119 ? 1.528 -0.362 32.474 1.00 54.88 119 LYS A O 1
ATOM 944 N N . PHE A 1 120 ? 2.755 -1.449 33.987 1.00 48.25 120 PHE A N 1
ATOM 945 C CA . PHE A 1 120 ? 3.616 -0.307 34.310 1.00 48.25 120 PHE A CA 1
ATOM 946 C C . PHE A 1 120 ? 4.721 -0.196 33.251 1.00 48.25 120 PHE A C 1
ATOM 948 O O . PHE A 1 120 ? 5.860 -0.594 33.494 1.00 48.25 120 PHE A O 1
ATOM 955 N N . THR A 1 121 ? 4.386 0.285 32.056 1.00 49.34 121 THR A N 1
ATOM 956 C CA . THR A 1 121 ? 5.368 0.601 31.015 1.00 49.34 121 THR A CA 1
ATOM 957 C C . THR A 1 121 ? 5.571 2.112 30.944 1.00 49.34 121 THR A C 1
ATOM 959 O O . THR A 1 121 ? 4.641 2.909 31.006 1.00 49.34 121 THR A O 1
ATOM 962 N N . THR A 1 122 ? 6.833 2.534 30.886 1.00 45.88 122 THR A N 1
ATOM 963 C CA . THR A 1 122 ? 7.265 3.925 31.107 1.00 45.88 122 THR A CA 1
ATOM 964 C C . THR A 1 122 ? 6.853 4.924 30.016 1.00 45.88 122 THR A C 1
ATOM 966 O O . THR A 1 122 ? 7.193 6.095 30.137 1.00 45.88 122 THR A O 1
ATOM 969 N N . ASP A 1 123 ? 6.117 4.508 28.978 1.00 47.25 123 ASP A N 1
ATOM 970 C CA . ASP A 1 123 ? 5.758 5.358 27.827 1.00 47.25 123 ASP A CA 1
ATOM 971 C C . ASP A 1 123 ? 4.299 5.172 27.328 1.00 47.25 123 ASP A C 1
ATOM 973 O O . ASP A 1 123 ? 3.959 5.522 26.196 1.00 47.25 123 ASP A O 1
ATOM 977 N N . ASP A 1 124 ? 3.393 4.675 28.182 1.00 51.69 124 ASP A N 1
ATOM 978 C CA . ASP A 1 124 ? 2.009 4.297 27.812 1.00 51.69 124 ASP A CA 1
ATOM 979 C C . ASP A 1 124 ? 1.133 5.435 27.266 1.00 51.69 124 ASP A C 1
ATOM 981 O O . ASP A 1 124 ? 0.121 5.182 26.610 1.00 51.69 124 ASP A O 1
ATOM 985 N N . SER A 1 125 ? 1.513 6.694 27.508 1.00 49.38 125 SER A N 1
ATOM 986 C CA . SER A 1 125 ? 0.761 7.872 27.045 1.00 49.38 125 SER A CA 1
ATOM 987 C C . SER A 1 125 ? 0.779 8.072 25.522 1.00 49.38 125 SER A C 1
ATOM 989 O O . SER A 1 125 ? -0.029 8.844 24.997 1.00 49.38 125 SER A O 1
ATOM 991 N N . LYS A 1 126 ? 1.695 7.392 24.817 1.00 53.53 126 LYS A N 1
ATOM 992 C CA . LYS A 1 126 ? 1.848 7.458 23.353 1.00 53.53 126 LYS A CA 1
ATOM 993 C C . LYS A 1 126 ? 1.419 6.183 22.636 1.00 53.53 126 LYS A C 1
ATOM 995 O O . LYS A 1 126 ? 1.290 6.208 21.411 1.00 53.53 126 LYS A O 1
ATOM 1000 N N . ASP A 1 127 ? 1.232 5.098 23.379 1.00 64.94 127 ASP A N 1
ATOM 1001 C CA . ASP A 1 127 ? 0.794 3.831 22.819 1.00 64.94 127 ASP A CA 1
ATOM 1002 C C . ASP A 1 127 ? -0.717 3.883 22.551 1.00 64.94 127 ASP A C 1
ATOM 1004 O O . ASP A 1 127 ? -1.509 4.262 23.421 1.00 64.94 127 ASP A O 1
ATOM 1008 N N . LYS A 1 128 ? -1.103 3.554 21.321 1.00 67.56 128 LYS A N 1
ATOM 1009 C CA . LYS A 1 128 ? -2.487 3.605 20.822 1.00 67.56 128 LYS A CA 1
ATOM 1010 C C . LYS A 1 128 ? -3.210 2.284 21.044 1.00 67.56 128 LYS A C 1
ATOM 1012 O O . LYS A 1 128 ? -4.437 2.237 20.974 1.00 67.56 128 LYS A O 1
ATOM 1017 N N . ASP A 1 129 ? -2.441 1.236 21.308 1.00 80.00 129 ASP A N 1
ATOM 1018 C CA . ASP A 1 129 ? -2.963 -0.087 21.544 1.00 80.00 129 ASP A CA 1
ATOM 1019 C C . ASP A 1 129 ? -3.251 -0.246 23.041 1.00 80.00 129 ASP A C 1
ATOM 1021 O O . ASP A 1 129 ? -2.544 0.286 23.908 1.00 80.00 129 ASP A O 1
ATOM 1025 N N . GLY A 1 130 ? -4.330 -0.950 23.367 1.00 84.62 130 GLY A N 1
ATOM 1026 C CA . GLY A 1 130 ? -4.694 -1.245 24.749 1.00 84.62 130 GLY A CA 1
ATOM 1027 C C . GLY A 1 130 ? -6.189 -1.202 25.011 1.00 84.62 130 GLY A C 1
ATOM 1028 O O . GLY A 1 130 ? -7.001 -1.162 24.093 1.00 84.62 130 GLY A O 1
ATOM 1029 N N . PHE A 1 131 ? -6.548 -1.220 26.291 1.00 86.38 131 PHE A N 1
ATOM 1030 C CA . PHE A 1 131 ? -7.938 -1.253 26.731 1.00 86.38 131 PHE A CA 1
ATOM 1031 C C . PHE A 1 131 ? -8.431 0.153 27.077 1.00 86.38 131 PHE A C 1
ATOM 1033 O O . PHE A 1 131 ? -7.769 0.887 27.816 1.00 86.38 131 PHE A O 1
ATOM 1040 N N . TYR A 1 132 ? -9.595 0.525 26.558 1.00 87.38 132 TYR A N 1
ATOM 1041 C CA . TYR A 1 132 ? -10.168 1.861 26.682 1.00 87.38 132 TYR A CA 1
ATOM 1042 C C . TYR A 1 132 ? -11.591 1.799 27.226 1.00 87.38 132 TYR A C 1
ATOM 1044 O O . TYR A 1 132 ? -12.343 0.876 26.930 1.00 87.38 132 TYR A O 1
ATOM 1052 N N . ILE A 1 133 ? -11.965 2.814 28.008 1.00 86.56 133 ILE A N 1
ATOM 1053 C CA . ILE A 1 133 ? -13.327 3.022 28.510 1.00 86.56 133 ILE A CA 1
ATOM 1054 C C . ILE A 1 133 ? -13.830 4.373 27.999 1.00 86.56 133 ILE A C 1
ATOM 1056 O O . ILE A 1 133 ? -13.182 5.400 28.217 1.00 86.56 133 ILE A O 1
ATOM 1060 N N . ALA A 1 134 ? -14.978 4.391 27.326 1.00 86.25 134 ALA A N 1
ATOM 1061 C CA . ALA A 1 134 ? -15.609 5.604 26.820 1.00 86.25 134 ALA A CA 1
ATOM 1062 C C . ALA A 1 134 ? -15.973 6.577 27.956 1.00 86.25 134 ALA A C 1
ATOM 1064 O O . ALA A 1 134 ? -16.544 6.193 28.979 1.00 86.25 134 ALA A O 1
ATOM 1065 N N . LYS A 1 135 ? -15.670 7.865 27.763 1.00 81.25 135 LYS A N 1
ATOM 1066 C CA . LYS A 1 135 ? -16.085 8.958 28.650 1.00 81.25 135 LYS A CA 1
ATOM 1067 C C . LYS A 1 135 ? -17.531 9.319 28.309 1.00 81.25 135 LYS A C 1
ATOM 1069 O O . LYS A 1 135 ? -17.786 10.030 27.343 1.00 81.25 135 LYS A O 1
ATOM 1074 N N . GLY A 1 136 ? -18.491 8.821 29.081 1.00 73.12 136 GLY A N 1
ATOM 1075 C CA . GLY A 1 136 ? -19.906 9.110 28.854 1.00 73.12 136 GLY A CA 1
ATOM 1076 C C . GLY A 1 136 ? -20.832 8.435 29.861 1.00 73.12 136 GLY A C 1
ATOM 1077 O O . GLY A 1 136 ? -20.387 7.738 30.768 1.00 73.12 136 GLY A O 1
ATOM 1078 N N . ASN A 1 137 ? -22.141 8.636 29.683 1.00 63.78 137 ASN A N 1
ATOM 1079 C CA . ASN A 1 137 ? -23.173 8.122 30.596 1.00 63.78 137 ASN A CA 1
ATOM 1080 C C . ASN A 1 137 ? -23.333 6.592 30.549 1.00 63.78 137 ASN A C 1
ATOM 1082 O O . ASN A 1 137 ? -23.929 6.015 31.455 1.00 63.78 137 ASN A O 1
ATOM 1086 N N . LYS A 1 138 ? -22.828 5.938 29.497 1.00 68.75 138 LYS A N 1
ATOM 1087 C CA . LYS A 1 138 ? -22.769 4.479 29.379 1.00 68.75 138 LYS A CA 1
ATOM 1088 C C . LYS A 1 138 ? -21.301 4.063 29.288 1.00 68.75 138 LYS A C 1
ATOM 1090 O O . LYS A 1 138 ? -20.650 4.449 28.316 1.00 68.75 138 LYS A O 1
ATOM 1095 N N . PRO A 1 139 ? -20.769 3.312 30.266 1.00 71.94 139 PRO A N 1
ATOM 1096 C CA . PRO A 1 139 ? -19.406 2.814 30.186 1.00 71.94 139 PRO A CA 1
ATOM 1097 C C . PRO A 1 139 ? -19.357 1.707 29.128 1.00 71.94 139 PRO A C 1
ATOM 1099 O O . PRO A 1 139 ? -19.772 0.580 29.378 1.00 71.94 139 PRO A O 1
ATOM 1102 N N . ILE A 1 140 ? -18.889 2.054 27.932 1.00 83.88 140 ILE A N 1
ATOM 1103 C CA . ILE A 1 140 ? -18.519 1.094 26.889 1.00 83.88 140 ILE A CA 1
ATOM 1104 C C . ILE A 1 140 ? -17.012 0.908 26.985 1.00 83.88 140 ILE A C 1
ATOM 1106 O O . ILE A 1 140 ? -16.274 1.891 27.089 1.00 83.88 140 ILE A O 1
ATOM 1110 N N . SER A 1 141 ? -16.560 -0.340 26.981 1.00 86.69 141 SER A N 1
ATOM 1111 C CA . SER A 1 141 ? -15.145 -0.673 27.059 1.00 86.69 141 SER A CA 1
ATOM 1112 C C . SER A 1 141 ? -14.736 -1.567 25.907 1.00 86.69 141 SER A C 1
ATOM 1114 O O . SER A 1 141 ? -15.459 -2.510 25.603 1.00 86.69 141 SER A O 1
ATOM 1116 N N . PHE A 1 142 ? -13.578 -1.296 25.321 1.00 87.62 142 PHE A N 1
ATOM 1117 C CA . PHE A 1 142 ? -13.089 -2.005 24.146 1.00 87.62 142 PHE A CA 1
ATOM 1118 C C . PHE A 1 142 ? -11.562 -2.066 24.132 1.00 87.62 142 PHE A C 1
ATOM 1120 O O . PHE A 1 142 ? -10.876 -1.187 24.664 1.00 87.62 142 PHE A O 1
ATOM 1127 N N . ASN A 1 143 ? -11.020 -3.092 23.485 1.00 89.12 143 ASN A N 1
ATOM 1128 C CA . ASN A 1 143 ? -9.627 -3.125 23.069 1.00 89.12 143 ASN A CA 1
ATOM 1129 C C . ASN A 1 143 ? -9.462 -2.307 21.791 1.00 89.12 143 ASN A C 1
ATOM 1131 O O . ASN A 1 143 ? -10.276 -2.390 20.878 1.00 89.12 143 ASN A O 1
ATOM 1135 N N . CYS A 1 144 ? -8.389 -1.540 21.704 1.00 88.31 144 CYS A N 1
ATOM 1136 C CA . CYS A 1 144 ? -7.988 -0.827 20.505 1.00 88.31 144 CYS A CA 1
ATOM 1137 C C . CYS A 1 144 ? -6.636 -1.362 20.039 1.00 88.31 144 CYS A C 1
ATOM 1139 O O . CYS A 1 144 ? -5.752 -1.608 20.862 1.00 88.31 144 CYS A O 1
ATOM 1141 N N . SER A 1 145 ? -6.484 -1.538 18.730 1.00 88.06 145 SER A N 1
ATOM 1142 C CA . SER A 1 145 ? -5.215 -1.881 18.092 1.00 88.06 145 SER A CA 1
ATOM 1143 C C . SER A 1 145 ? -5.053 -1.168 16.753 1.00 88.06 145 SER A C 1
ATOM 1145 O O . SER A 1 145 ? -6.027 -0.710 16.143 1.00 88.06 145 SER A O 1
ATOM 1147 N N . THR A 1 146 ? -3.811 -1.061 16.290 1.00 86.25 146 THR A N 1
ATOM 1148 C CA . THR A 1 146 ? -3.473 -0.403 15.028 1.00 86.25 146 THR A CA 1
ATOM 1149 C C . THR A 1 146 ? -2.696 -1.332 14.101 1.00 86.25 146 THR A C 1
ATOM 1151 O O . THR A 1 146 ? -1.847 -2.105 14.532 1.00 86.25 146 THR A O 1
ATOM 1154 N N . LEU A 1 147 ? -2.990 -1.250 12.804 1.00 87.81 147 LEU A N 1
ATOM 1155 C CA . LEU A 1 147 ? -2.240 -1.925 11.750 1.00 87.81 147 LEU A CA 1
ATOM 1156 C C . LEU A 1 147 ? -1.699 -0.864 10.792 1.00 87.81 147 LEU A C 1
ATOM 1158 O O . LEU A 1 147 ? -2.411 -0.350 9.925 1.00 87.81 147 LEU A O 1
ATOM 1162 N N . ASP A 1 148 ? -0.445 -0.482 11.007 1.00 84.00 148 ASP A N 1
ATOM 1163 C CA . ASP A 1 148 ? 0.205 0.660 10.367 1.00 84.00 148 ASP A CA 1
ATOM 1164 C C . ASP A 1 148 ? 1.041 0.298 9.131 1.00 84.00 148 ASP A C 1
ATOM 1166 O O . ASP A 1 148 ? 1.281 1.168 8.289 1.00 84.00 148 ASP A O 1
ATOM 1170 N N . GLU A 1 149 ? 1.424 -0.974 8.986 1.00 87.12 149 GLU A N 1
ATOM 1171 C CA . GLU A 1 149 ? 2.181 -1.486 7.843 1.00 87.12 149 GLU A CA 1
ATOM 1172 C C . GLU A 1 149 ? 1.665 -2.856 7.351 1.00 87.12 149 GLU A C 1
ATOM 1174 O O . GLU A 1 149 ? 1.937 -3.904 7.936 1.00 87.12 149 GLU A O 1
ATOM 1179 N N . LEU A 1 150 ? 0.951 -2.871 6.217 1.00 89.50 150 LEU A N 1
ATOM 1180 C CA . LEU A 1 150 ? 0.427 -4.107 5.608 1.00 89.50 150 LEU A CA 1
ATOM 1181 C C . LEU A 1 150 ? 1.493 -4.915 4.857 1.00 89.50 150 LEU A C 1
ATOM 1183 O O . LEU A 1 150 ? 1.352 -6.132 4.709 1.00 89.50 150 LEU A O 1
ATOM 1187 N N . ALA A 1 151 ? 2.555 -4.260 4.379 1.00 90.94 151 ALA A N 1
ATOM 1188 C CA . ALA A 1 151 ? 3.585 -4.862 3.533 1.00 90.94 151 ALA A CA 1
ATOM 1189 C C . ALA A 1 151 ? 4.399 -5.954 4.243 1.00 90.94 151 ALA A C 1
ATOM 1191 O O . ALA A 1 151 ? 5.032 -6.782 3.586 1.00 90.94 151 ALA A O 1
ATOM 1192 N N . GLN A 1 152 ? 4.353 -5.998 5.579 1.00 88.62 152 GLN A N 1
ATOM 1193 C CA . GLN A 1 152 ? 4.975 -7.067 6.355 1.00 88.62 152 GLN A CA 1
ATOM 1194 C C . GLN A 1 152 ? 4.179 -8.377 6.304 1.00 88.62 152 GLN A C 1
ATOM 1196 O O . GLN A 1 152 ? 4.761 -9.454 6.471 1.00 88.62 152 GLN A O 1
ATOM 1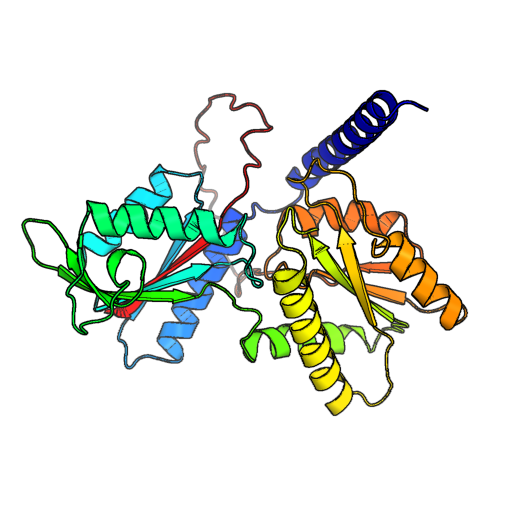201 N N . SER A 1 153 ? 2.876 -8.320 6.023 1.00 90.56 153 SER A N 1
ATOM 1202 C CA . SER A 1 153 ? 2.015 -9.502 6.004 1.00 90.56 153 SER A CA 1
ATOM 1203 C C . SER A 1 153 ? 2.365 -10.462 4.861 1.00 90.56 153 SER A C 1
ATOM 1205 O O . SER A 1 153 ? 2.811 -10.063 3.784 1.00 90.56 153 SER A O 1
ATOM 1207 N N . GLN A 1 154 ? 2.150 -11.758 5.089 1.00 92.31 154 GLN A N 1
ATOM 1208 C CA . GLN A 1 154 ? 2.310 -12.764 4.039 1.00 92.31 154 GLN A CA 1
ATOM 1209 C C . GLN A 1 154 ? 1.246 -12.607 2.940 1.00 92.31 154 GLN A C 1
ATOM 1211 O O . GLN A 1 154 ? 1.574 -12.732 1.762 1.00 92.31 154 GLN A O 1
ATOM 1216 N N . GLY A 1 155 ? 0.017 -12.224 3.306 1.00 91.38 155 GLY A N 1
ATOM 1217 C CA . GLY A 1 155 ? -1.060 -11.966 2.347 1.00 91.38 155 GLY A CA 1
ATOM 1218 C C . GLY A 1 155 ? -0.722 -10.857 1.343 1.00 91.38 155 GLY A C 1
ATOM 1219 O O . GLY A 1 155 ? -1.021 -10.994 0.162 1.00 91.38 155 GLY A O 1
ATOM 1220 N N . PHE A 1 156 ? -0.016 -9.800 1.765 1.00 93.00 156 PHE A N 1
ATOM 1221 C CA . PHE A 1 156 ? 0.475 -8.763 0.848 1.00 93.00 156 PHE A CA 1
ATOM 1222 C C . PHE A 1 156 ? 1.466 -9.315 -0.187 1.00 93.00 156 PHE A C 1
ATOM 1224 O O . PHE A 1 156 ? 1.399 -8.980 -1.373 1.00 93.00 156 PHE A O 1
ATOM 1231 N N . VAL A 1 157 ? 2.393 -10.166 0.262 1.00 95.06 157 VAL A N 1
ATOM 1232 C CA . VAL A 1 157 ? 3.399 -10.796 -0.602 1.00 95.06 157 VAL A CA 1
ATOM 1233 C C . VAL A 1 157 ? 2.736 -11.720 -1.617 1.00 95.06 157 VAL A C 1
ATOM 1235 O O . VAL A 1 157 ? 3.068 -11.667 -2.800 1.00 95.06 157 VAL A O 1
ATOM 1238 N N . GLU A 1 158 ? 1.796 -12.546 -1.165 1.00 93.69 158 GLU A N 1
ATOM 1239 C CA . GLU A 1 158 ? 1.068 -13.499 -2.006 1.00 93.69 158 GLU A CA 1
ATOM 1240 C C . GLU A 1 158 ? 0.194 -12.790 -3.038 1.00 93.69 158 GLU A C 1
ATOM 1242 O O . GLU A 1 158 ? 0.289 -13.114 -4.220 1.00 93.69 158 GLU A O 1
ATOM 1247 N N . PHE A 1 159 ? -0.542 -11.755 -2.625 1.00 92.50 159 PHE A N 1
ATOM 1248 C CA . PHE A 1 159 ? -1.368 -10.935 -3.511 1.00 92.50 159 PHE A CA 1
ATOM 1249 C C . PHE A 1 159 ? -0.581 -10.383 -4.707 1.00 92.50 159 PHE A C 1
ATOM 1251 O O . PHE A 1 159 ? -0.988 -10.529 -5.863 1.00 92.50 159 PHE A O 1
ATOM 1258 N N . TRP A 1 160 ? 0.571 -9.756 -4.451 1.00 94.25 160 TRP A N 1
ATOM 1259 C CA . TRP A 1 160 ? 1.393 -9.214 -5.533 1.00 94.25 160 TRP A CA 1
ATOM 1260 C C . TRP A 1 160 ? 2.106 -10.304 -6.326 1.00 94.25 160 TRP A C 1
ATOM 1262 O O . TRP A 1 160 ? 2.216 -10.182 -7.546 1.00 94.25 160 TRP A O 1
ATOM 1272 N N . ALA A 1 161 ? 2.575 -11.369 -5.671 1.00 93.81 161 ALA A N 1
ATOM 1273 C CA . ALA A 1 161 ? 3.223 -12.478 -6.360 1.00 93.81 161 ALA A CA 1
ATOM 1274 C C . ALA A 1 161 ? 2.273 -13.155 -7.356 1.00 93.81 161 ALA A C 1
ATOM 1276 O O . ALA A 1 161 ? 2.687 -13.432 -8.478 1.00 93.81 161 ALA A O 1
ATOM 1277 N N . GLU A 1 162 ? 1.015 -13.386 -6.980 1.00 92.06 162 GLU A N 1
ATOM 1278 C CA . GLU A 1 162 ? -0.010 -13.960 -7.856 1.00 92.06 162 GLU A CA 1
ATOM 1279 C C . GLU A 1 162 ? -0.299 -13.050 -9.056 1.00 92.06 162 GLU A C 1
ATOM 1281 O O . GLU A 1 162 ? -0.192 -13.484 -10.203 1.00 92.06 162 GLU A O 1
ATOM 1286 N N . LYS A 1 163 ? -0.556 -11.757 -8.815 1.00 91.19 163 LYS A N 1
ATOM 1287 C CA . LYS A 1 163 ? -0.809 -10.794 -9.899 1.00 91.19 163 LYS A CA 1
ATOM 1288 C C . LYS A 1 163 ? 0.351 -10.687 -10.885 1.00 91.19 163 LYS A C 1
ATOM 1290 O O . LYS A 1 163 ? 0.120 -10.577 -12.083 1.00 91.19 163 LYS A O 1
ATOM 1295 N N . ILE A 1 164 ? 1.588 -10.702 -10.393 1.00 93.06 164 ILE A N 1
ATOM 1296 C CA . ILE A 1 164 ? 2.769 -10.654 -11.257 1.00 93.06 164 ILE A CA 1
ATOM 1297 C C . ILE A 1 164 ? 2.906 -11.961 -12.040 1.00 93.06 164 ILE A C 1
ATOM 1299 O O . ILE A 1 164 ? 3.148 -11.900 -13.240 1.00 93.06 164 ILE A O 1
ATOM 1303 N N . LYS A 1 165 ? 2.722 -13.129 -11.405 1.00 90.50 165 LYS A N 1
ATOM 1304 C CA . LYS A 1 165 ? 2.794 -14.439 -12.083 1.00 90.50 165 LYS A CA 1
ATOM 1305 C C . LYS A 1 165 ? 1.854 -14.511 -13.285 1.00 90.50 165 LYS A C 1
ATOM 1307 O O . LYS A 1 165 ? 2.305 -14.915 -14.350 1.00 90.50 165 LYS A O 1
ATOM 1312 N N . ASN A 1 166 ? 0.620 -14.029 -13.138 1.00 88.44 166 ASN A N 1
ATOM 1313 C CA . ASN A 1 166 ? -0.371 -14.009 -14.220 1.00 88.44 166 ASN A CA 1
ATOM 1314 C C . ASN A 1 166 ? 0.069 -13.164 -15.431 1.00 88.44 166 ASN A C 1
ATOM 1316 O O . ASN A 1 166 ? -0.410 -13.371 -16.539 1.00 88.44 166 ASN A O 1
ATOM 1320 N N . GLU A 1 167 ? 0.990 -12.217 -15.239 1.00 88.19 167 GLU A N 1
ATOM 1321 C CA . GLU A 1 167 ? 1.545 -11.392 -16.314 1.00 88.19 167 GLU A CA 1
ATOM 1322 C C . GLU A 1 167 ? 2.854 -11.937 -16.891 1.00 88.19 167 GLU A C 1
ATOM 1324 O O . GLU A 1 167 ? 3.204 -11.619 -18.026 1.00 88.19 167 GLU A O 1
ATOM 1329 N N . LEU A 1 168 ? 3.594 -12.761 -16.142 1.00 84.69 168 LEU A N 1
ATOM 1330 C CA . LEU A 1 168 ? 4.897 -13.273 -16.578 1.00 84.69 168 LEU A CA 1
ATOM 1331 C C . LEU A 1 168 ? 4.810 -14.198 -17.795 1.00 84.69 168 LEU A C 1
ATOM 1333 O O . LEU A 1 168 ? 5.770 -14.277 -18.558 1.00 84.69 168 LEU A O 1
ATOM 1337 N N . GLU A 1 169 ? 3.652 -14.809 -18.039 1.00 71.62 169 GLU A N 1
ATOM 1338 C CA . GLU A 1 169 ? 3.380 -15.575 -19.261 1.00 71.62 169 GLU A CA 1
ATOM 1339 C C . GLU A 1 169 ? 3.447 -14.700 -20.536 1.00 71.62 169 GLU A C 1
ATOM 1341 O O . GLU A 1 169 ? 3.646 -15.205 -21.640 1.00 71.62 169 GLU A O 1
ATOM 1346 N N . SER A 1 170 ? 3.347 -13.370 -20.400 1.00 68.19 170 SER A N 1
ATOM 1347 C CA . SER A 1 170 ? 3.199 -12.403 -21.499 1.00 68.19 170 SER A CA 1
ATOM 1348 C C . SER A 1 170 ? 4.510 -11.726 -21.945 1.00 68.19 170 SER A C 1
ATOM 1350 O O . SER A 1 170 ? 4.548 -10.510 -22.136 1.00 68.19 170 SER A O 1
ATOM 1352 N N . ASN A 1 171 ? 5.595 -12.485 -22.148 1.00 80.38 171 ASN A N 1
ATOM 1353 C CA . ASN A 1 171 ? 6.894 -11.971 -22.639 1.00 80.38 171 ASN A CA 1
ATOM 1354 C C . ASN A 1 171 ? 7.428 -10.759 -21.832 1.00 80.38 171 ASN A C 1
ATOM 1356 O O . ASN A 1 171 ? 7.807 -9.713 -22.382 1.00 80.38 171 ASN A O 1
ATOM 1360 N N . VAL A 1 172 ? 7.416 -10.890 -20.502 1.00 87.62 172 VAL A N 1
ATOM 1361 C CA . VAL A 1 172 ? 7.920 -9.869 -19.573 1.00 87.62 172 VAL A CA 1
ATOM 1362 C C . VAL A 1 172 ? 9.423 -10.054 -19.351 1.00 87.62 172 VAL A C 1
ATOM 1364 O O . VAL A 1 172 ? 9.875 -11.037 -18.773 1.00 87.62 172 VAL A O 1
ATOM 1367 N N . ASP A 1 173 ? 10.205 -9.055 -19.757 1.00 87.31 173 ASP A N 1
ATOM 1368 C CA . ASP A 1 173 ? 11.673 -9.056 -19.686 1.00 87.31 173 ASP A CA 1
ATOM 1369 C C . ASP A 1 173 ? 12.226 -8.415 -18.408 1.00 87.31 173 ASP A C 1
ATOM 1371 O O . ASP A 1 173 ? 13.424 -8.508 -18.109 1.00 87.31 173 ASP A O 1
ATOM 1375 N N . GLY A 1 174 ? 11.378 -7.719 -17.654 1.00 91.62 174 GLY A N 1
ATOM 1376 C CA . GLY A 1 174 ? 11.781 -7.081 -16.415 1.00 91.62 174 GLY A CA 1
ATOM 1377 C C . GLY A 1 174 ? 10.619 -6.480 -15.644 1.00 91.62 174 GLY A C 1
ATOM 1378 O O . GLY A 1 174 ? 9.591 -6.119 -16.212 1.00 91.62 174 GLY A O 1
ATOM 1379 N N . ILE A 1 175 ? 10.818 -6.345 -14.338 1.00 94.81 175 ILE A N 1
ATOM 1380 C CA . ILE A 1 175 ? 9.827 -5.799 -13.412 1.00 94.81 175 ILE A CA 1
ATOM 1381 C C . ILE A 1 175 ? 10.372 -4.519 -12.777 1.00 94.81 175 ILE A C 1
ATOM 1383 O O . ILE A 1 175 ? 11.531 -4.442 -12.366 1.00 94.81 175 ILE A O 1
ATOM 1387 N N . ILE A 1 176 ? 9.528 -3.503 -12.657 1.00 96.75 176 ILE A N 1
ATOM 1388 C CA . ILE A 1 176 ? 9.810 -2.304 -11.877 1.00 96.75 176 ILE A CA 1
ATOM 1389 C C . ILE A 1 176 ? 8.737 -2.162 -10.807 1.00 96.75 176 ILE A C 1
ATOM 1391 O O . ILE A 1 176 ? 7.596 -1.835 -11.114 1.00 96.75 176 ILE A O 1
ATOM 1395 N N . PHE A 1 177 ? 9.116 -2.333 -9.547 1.00 97.56 177 PHE A N 1
ATOM 1396 C CA . PHE A 1 177 ? 8.281 -1.950 -8.417 1.00 97.56 177 PHE A CA 1
ATOM 1397 C C . PHE A 1 177 ? 8.296 -0.425 -8.286 1.00 97.56 177 PHE A C 1
ATOM 1399 O O . PHE A 1 177 ? 9.314 0.178 -7.938 1.00 97.56 177 PHE A O 1
ATOM 1406 N N . ALA A 1 178 ? 7.179 0.204 -8.635 1.00 95.62 178 ALA A N 1
ATOM 1407 C CA . ALA A 1 178 ? 6.977 1.639 -8.580 1.00 95.62 178 ALA A CA 1
ATOM 1408 C C . ALA A 1 178 ? 6.405 2.044 -7.220 1.00 95.62 178 ALA A C 1
ATOM 1410 O O . ALA A 1 178 ? 5.363 1.541 -6.802 1.00 95.62 178 ALA A O 1
ATOM 1411 N N . VAL A 1 179 ? 7.067 2.991 -6.558 1.00 92.81 179 VAL A N 1
ATOM 1412 C CA . VAL A 1 179 ? 6.626 3.553 -5.277 1.00 92.81 179 VAL A CA 1
ATOM 1413 C C . VAL A 1 179 ? 6.705 5.082 -5.269 1.00 92.81 179 VAL A C 1
ATOM 1415 O O . VAL A 1 179 ? 7.588 5.659 -5.915 1.00 92.81 179 VAL A O 1
ATOM 1418 N N . PRO A 1 180 ? 5.817 5.774 -4.537 1.00 89.75 180 PRO A N 1
ATOM 1419 C CA . PRO A 1 180 ? 5.955 7.204 -4.302 1.00 89.75 180 PRO A CA 1
ATOM 1420 C C . PRO A 1 180 ? 7.300 7.544 -3.647 1.00 89.75 180 PRO A C 1
ATOM 1422 O O . PRO A 1 180 ? 7.804 6.814 -2.792 1.00 89.75 180 PRO A O 1
ATOM 1425 N N . LEU A 1 181 ? 7.895 8.680 -4.013 1.00 85.50 181 LEU A N 1
ATOM 1426 C CA . LEU A 1 181 ? 9.110 9.158 -3.360 1.00 85.50 181 LEU A CA 1
ATOM 1427 C C . LEU A 1 181 ? 8.805 9.511 -1.889 1.00 85.50 181 LEU A C 1
ATOM 1429 O O . LEU A 1 181 ? 7.929 10.338 -1.642 1.00 85.50 181 LEU A O 1
ATOM 1433 N N . PRO A 1 182 ? 9.533 8.987 -0.890 1.00 76.62 182 PRO A N 1
ATOM 1434 C CA . PRO A 1 182 ? 9.368 9.451 0.485 1.00 76.62 182 PRO A CA 1
ATOM 1435 C C . PRO A 1 182 ? 9.813 10.918 0.620 1.00 76.62 182 PRO A C 1
ATOM 1437 O O . PRO A 1 182 ? 10.914 11.286 0.194 1.00 76.62 182 PRO A O 1
ATOM 1440 N N . LEU A 1 183 ? 8.966 11.757 1.232 1.00 68.19 183 LEU A N 1
ATOM 1441 C CA . LEU A 1 183 ? 9.247 13.185 1.454 1.00 68.19 183 LEU A CA 1
ATOM 1442 C C . LEU A 1 183 ? 10.403 13.397 2.450 1.00 68.19 183 LEU A C 1
ATOM 1444 O O . LEU A 1 183 ? 11.221 14.294 2.256 1.00 68.19 183 LEU A O 1
ATOM 1448 N N . SER A 1 184 ? 10.534 12.532 3.459 1.00 63.12 184 SER A N 1
ATOM 1449 C CA . SER A 1 184 ? 11.727 12.408 4.306 1.00 63.12 184 SER A CA 1
ATOM 1450 C C . SER A 1 184 ? 11.787 11.012 4.952 1.00 63.12 184 SER A C 1
ATOM 1452 O O . SER A 1 184 ? 10.842 10.237 4.810 1.00 63.12 184 SER A O 1
ATOM 1454 N N . GLY A 1 185 ? 12.885 10.658 5.638 1.00 57.50 185 GLY A N 1
ATOM 1455 C CA . GLY A 1 185 ? 13.016 9.346 6.303 1.00 57.50 185 GLY A CA 1
ATOM 1456 C C . GLY A 1 185 ? 13.228 8.184 5.331 1.00 57.50 185 GLY A C 1
ATOM 1457 O O . GLY A 1 185 ? 12.620 7.125 5.466 1.00 57.50 185 GLY A O 1
ATOM 1458 N N . ARG A 1 186 ? 14.086 8.391 4.319 1.00 64.56 186 ARG A N 1
ATOM 1459 C CA . ARG A 1 186 ? 14.270 7.438 3.215 1.00 64.56 186 ARG A CA 1
ATOM 1460 C C . ARG A 1 186 ? 14.655 6.038 3.687 1.00 64.56 186 ARG A C 1
ATOM 1462 O O . ARG A 1 186 ? 14.172 5.095 3.087 1.00 64.56 186 ARG A O 1
ATOM 1469 N N . SER A 1 187 ? 15.496 5.884 4.709 1.00 73.00 187 SER A N 1
ATOM 1470 C CA . SER A 1 187 ? 16.110 4.587 5.027 1.00 73.00 187 SER A CA 1
ATOM 1471 C C . SER A 1 187 ? 15.100 3.516 5.442 1.00 73.00 187 SER A C 1
ATOM 1473 O O . SER A 1 187 ? 15.126 2.438 4.863 1.00 73.00 187 SER A O 1
ATOM 1475 N N . ALA A 1 188 ? 14.197 3.803 6.384 1.00 84.38 188 ALA A N 1
ATOM 1476 C CA . ALA A 1 188 ? 13.232 2.813 6.869 1.00 84.38 188 ALA A CA 1
ATOM 1477 C C . ALA A 1 188 ? 12.167 2.477 5.812 1.00 84.38 188 ALA A C 1
ATOM 1479 O O . ALA A 1 188 ? 11.959 1.306 5.512 1.00 84.38 188 ALA A O 1
ATOM 1480 N N . TYR A 1 189 ? 11.572 3.498 5.182 1.00 86.94 189 TYR A N 1
ATOM 1481 C CA . TYR A 1 189 ? 10.590 3.307 4.107 1.00 86.94 189 TYR A CA 1
ATOM 1482 C C . TYR A 1 189 ? 11.189 2.548 2.917 1.00 86.94 189 TYR A C 1
ATOM 1484 O O . TYR A 1 189 ? 10.621 1.568 2.451 1.00 86.94 189 TYR A O 1
ATOM 1492 N N . THR A 1 190 ? 12.371 2.968 2.448 1.00 88.50 190 THR A N 1
ATOM 1493 C CA . THR A 1 190 ? 13.059 2.318 1.318 1.00 88.50 190 THR A CA 1
ATOM 1494 C C . THR A 1 190 ? 13.390 0.871 1.647 1.00 88.50 190 THR A C 1
ATOM 1496 O O . THR A 1 190 ? 13.140 0.003 0.820 1.00 88.50 190 THR A O 1
ATOM 1499 N N . LYS A 1 191 ? 13.893 0.606 2.859 1.00 90.62 191 LYS A N 1
ATOM 1500 C CA . LYS A 1 191 ? 14.195 -0.753 3.301 1.00 90.62 191 LYS A CA 1
ATOM 1501 C C . LYS A 1 191 ? 12.938 -1.625 3.339 1.00 90.62 191 LYS A C 1
ATOM 1503 O O . LYS A 1 191 ? 12.974 -2.731 2.826 1.00 90.62 191 LYS A O 1
ATOM 1508 N N . SER A 1 192 ? 11.824 -1.120 3.871 1.00 92.44 192 SER A N 1
ATOM 1509 C CA . SER A 1 192 ? 10.560 -1.869 3.899 1.00 92.44 192 SER A CA 1
ATOM 1510 C C . SER A 1 192 ? 10.064 -2.214 2.487 1.00 92.44 192 SER A C 1
ATOM 1512 O O . SER A 1 192 ? 9.688 -3.353 2.209 1.00 92.44 192 SER A O 1
ATOM 1514 N N . VAL A 1 193 ? 10.156 -1.263 1.549 1.00 94.12 193 VAL A N 1
ATOM 1515 C CA . VAL A 1 193 ? 9.846 -1.504 0.128 1.00 94.12 193 VAL A CA 1
ATOM 1516 C C . VAL A 1 193 ? 10.781 -2.548 -0.486 1.00 94.12 193 VAL A C 1
ATOM 1518 O O . VAL A 1 193 ? 10.318 -3.433 -1.206 1.00 94.12 193 VAL A O 1
ATOM 1521 N N . GLU A 1 194 ? 12.084 -2.459 -0.213 1.00 94.25 194 GLU A N 1
ATOM 1522 C CA . GLU A 1 194 ? 13.091 -3.422 -0.673 1.00 94.25 194 GLU A CA 1
ATOM 1523 C C . GLU A 1 194 ? 12.817 -4.833 -0.147 1.00 94.25 194 GLU A C 1
ATOM 1525 O O . GLU A 1 194 ? 12.770 -5.777 -0.939 1.00 94.25 194 GLU A O 1
ATOM 1530 N N . ASP A 1 195 ? 12.560 -4.961 1.152 1.00 96.00 195 ASP A N 1
ATOM 1531 C CA . ASP A 1 195 ? 12.268 -6.228 1.817 1.00 96.00 195 ASP A CA 1
ATOM 1532 C C . ASP A 1 195 ? 10.984 -6.858 1.244 1.00 96.00 195 ASP A C 1
ATOM 1534 O O . ASP A 1 195 ? 10.963 -8.046 0.905 1.00 96.00 195 ASP A O 1
ATOM 1538 N N . ALA A 1 196 ? 9.921 -6.069 1.049 1.00 97.06 196 ALA A N 1
ATOM 1539 C CA . ALA A 1 196 ? 8.674 -6.548 0.453 1.00 97.06 196 ALA A CA 1
ATOM 1540 C C . ALA A 1 196 ? 8.859 -6.996 -1.006 1.00 97.06 196 ALA A C 1
ATOM 1542 O O . ALA A 1 196 ? 8.439 -8.096 -1.373 1.00 97.06 196 ALA A O 1
ATOM 1543 N N . ALA A 1 197 ? 9.536 -6.191 -1.832 1.00 97.19 197 ALA A N 1
ATOM 1544 C CA . ALA A 1 197 ? 9.835 -6.539 -3.220 1.00 97.19 197 ALA A CA 1
ATOM 1545 C C . ALA A 1 197 ? 10.673 -7.825 -3.311 1.00 97.19 197 ALA A C 1
ATOM 1547 O O . ALA A 1 197 ? 10.380 -8.708 -4.121 1.00 97.19 197 ALA A O 1
ATOM 1548 N N . GLN A 1 198 ? 11.674 -7.980 -2.441 1.00 96.69 198 GLN A N 1
ATOM 1549 C CA . GLN A 1 198 ? 12.493 -9.186 -2.378 1.00 96.69 198 GLN A CA 1
ATOM 1550 C C . GLN A 1 198 ? 11.665 -10.418 -1.992 1.00 96.69 198 GLN A C 1
ATOM 1552 O O . GLN A 1 198 ? 11.806 -11.466 -2.626 1.00 96.69 198 GLN A O 1
ATOM 1557 N N . ARG A 1 199 ? 10.779 -10.305 -0.995 1.00 96.94 199 ARG A N 1
ATOM 1558 C CA . ARG A 1 199 ? 9.881 -11.395 -0.573 1.00 96.94 199 ARG A CA 1
ATOM 1559 C C . ARG A 1 199 ? 8.904 -11.804 -1.677 1.00 96.94 199 ARG A C 1
ATOM 1561 O O . ARG A 1 199 ? 8.706 -13.003 -1.891 1.00 96.94 199 ARG A O 1
ATOM 1568 N N . ILE A 1 200 ? 8.345 -10.837 -2.407 1.00 96.50 200 ILE A N 1
ATOM 1569 C CA . ILE A 1 200 ? 7.481 -11.083 -3.573 1.00 96.50 200 ILE A CA 1
ATOM 1570 C C . ILE A 1 200 ? 8.256 -11.856 -4.638 1.00 96.50 200 ILE A C 1
ATOM 1572 O O . ILE A 1 200 ? 7.837 -12.939 -5.042 1.00 96.50 200 ILE A O 1
ATOM 1576 N N . MET A 1 201 ? 9.428 -11.362 -5.037 1.00 95.88 201 MET A N 1
ATOM 1577 C CA . MET A 1 201 ? 10.230 -12.008 -6.077 1.00 95.88 201 MET A CA 1
ATOM 1578 C C . MET A 1 201 ? 10.716 -13.396 -5.664 1.00 95.88 201 MET A C 1
ATOM 1580 O O . MET A 1 201 ? 10.690 -14.314 -6.476 1.00 95.88 201 MET A O 1
ATOM 1584 N N . TYR A 1 202 ? 11.086 -13.594 -4.398 1.00 94.75 202 TYR A N 1
ATOM 1585 C CA . TYR A 1 202 ? 11.432 -14.917 -3.880 1.00 94.75 202 TYR A CA 1
ATOM 1586 C C . TYR A 1 202 ? 10.250 -15.894 -3.971 1.00 94.75 202 TYR A C 1
ATOM 1588 O O . TYR A 1 202 ? 10.420 -17.036 -4.394 1.00 94.75 202 TYR A O 1
ATOM 1596 N N . THR A 1 203 ? 9.039 -15.437 -3.645 1.00 93.81 203 THR A N 1
ATOM 1597 C CA . THR A 1 203 ? 7.800 -16.225 -3.776 1.00 93.81 203 THR A CA 1
ATOM 1598 C C . THR A 1 203 ? 7.474 -16.553 -5.236 1.00 93.81 203 THR A C 1
ATOM 1600 O O . THR A 1 203 ? 6.960 -17.634 -5.534 1.00 93.81 203 THR A O 1
ATOM 1603 N N . ILE A 1 204 ? 7.806 -15.652 -6.164 1.00 93.06 204 ILE A N 1
ATOM 1604 C CA . ILE A 1 204 ? 7.693 -15.896 -7.604 1.00 93.06 204 ILE A CA 1
ATOM 1605 C C . ILE A 1 204 ? 8.696 -16.957 -8.049 1.00 93.06 204 ILE A C 1
ATOM 1607 O O . ILE A 1 204 ? 8.284 -17.953 -8.637 1.00 93.06 204 ILE A O 1
ATOM 1611 N N . TYR A 1 205 ? 9.975 -16.809 -7.700 1.00 92.06 205 TYR A N 1
ATOM 1612 C CA . TYR A 1 205 ? 11.040 -17.716 -8.139 1.00 92.06 205 TYR A CA 1
ATOM 1613 C C . TYR A 1 205 ? 10.893 -19.154 -7.647 1.00 92.06 205 TYR A C 1
ATOM 1615 O O . TYR A 1 205 ? 11.383 -20.073 -8.297 1.00 92.06 205 TYR A O 1
ATOM 1623 N N . LYS A 1 206 ? 10.182 -19.376 -6.535 1.00 87.81 206 LYS A N 1
ATOM 1624 C CA . LYS A 1 206 ? 9.808 -20.733 -6.111 1.00 87.81 206 LYS A CA 1
ATOM 1625 C C . LYS A 1 206 ? 8.913 -21.451 -7.124 1.00 87.81 206 LYS A C 1
ATOM 1627 O O . LYS A 1 206 ? 8.999 -22.667 -7.235 1.00 87.81 206 LYS A O 1
ATOM 1632 N N . SER A 1 207 ? 8.040 -20.720 -7.817 1.00 81.44 207 SER A N 1
ATOM 1633 C CA . SER A 1 207 ? 7.082 -21.277 -8.786 1.00 81.44 207 SER A CA 1
ATOM 1634 C C . SER A 1 207 ? 7.495 -21.051 -10.242 1.00 81.44 207 SER A C 1
ATOM 1636 O O . SER A 1 207 ? 7.024 -21.769 -11.114 1.00 81.44 207 SER A O 1
ATOM 1638 N N . TYR A 1 208 ? 8.347 -20.060 -10.506 1.00 78.31 208 TYR A N 1
ATOM 1639 C CA . TYR A 1 208 ? 8.792 -19.661 -11.837 1.00 78.31 208 TYR A CA 1
ATOM 1640 C C . TYR A 1 208 ? 10.327 -19.529 -11.842 1.00 78.31 208 TYR A C 1
ATOM 1642 O O . TYR A 1 208 ? 10.855 -18.486 -11.448 1.00 78.31 208 TYR A O 1
ATOM 1650 N N . PRO A 1 209 ? 11.069 -20.590 -12.215 1.00 66.12 209 PRO A N 1
ATOM 1651 C CA . PRO A 1 209 ? 12.521 -20.651 -12.028 1.00 66.12 209 PRO A CA 1
ATOM 1652 C C . PRO A 1 209 ? 13.311 -19.737 -12.976 1.00 66.12 209 PRO A C 1
ATOM 1654 O O . PRO A 1 209 ? 14.489 -19.470 -12.728 1.00 66.12 209 PRO A O 1
ATOM 1657 N N . GLU A 1 210 ? 12.696 -19.232 -14.047 1.00 78.56 210 GLU A N 1
ATOM 1658 C CA . GLU A 1 210 ? 13.341 -18.244 -14.906 1.00 78.56 210 GLU A CA 1
ATOM 1659 C C . GLU A 1 210 ? 13.407 -16.889 -14.193 1.00 78.56 210 GLU A C 1
ATOM 1661 O O . GLU A 1 210 ? 12.406 -16.215 -13.944 1.00 78.56 210 GLU A O 1
ATOM 1666 N N . ALA A 1 211 ? 14.623 -16.471 -13.850 1.00 78.19 211 ALA A N 1
ATOM 1667 C CA . ALA A 1 211 ? 14.833 -15.224 -13.136 1.00 78.19 211 ALA A CA 1
ATOM 1668 C C . ALA A 1 211 ? 14.529 -14.005 -14.030 1.00 78.19 211 ALA A C 1
ATOM 1670 O O . ALA A 1 211 ? 15.305 -13.653 -14.930 1.00 78.19 211 ALA A O 1
ATOM 1671 N N . VAL A 1 212 ? 13.427 -13.315 -13.733 1.00 88.31 212 VAL A N 1
ATOM 1672 C CA . VAL A 1 212 ? 13.071 -12.018 -14.324 1.00 88.31 212 VAL A CA 1
ATOM 1673 C C . VAL A 1 212 ? 13.736 -10.893 -13.521 1.00 88.31 212 VAL A C 1
ATOM 1675 O O . VAL A 1 212 ? 13.495 -10.762 -12.320 1.00 88.31 212 VAL A O 1
ATOM 1678 N N . PRO A 1 213 ? 14.593 -10.053 -14.131 1.00 91.50 213 PRO A N 1
ATOM 1679 C CA . PRO A 1 213 ? 15.270 -8.991 -13.403 1.00 91.50 213 PRO A CA 1
ATOM 1680 C C . PRO A 1 213 ? 14.260 -7.956 -12.904 1.00 91.50 213 PRO A C 1
ATOM 1682 O O . PRO A 1 213 ? 13.399 -7.498 -13.651 1.00 91.50 213 PRO A O 1
ATOM 1685 N N . TRP A 1 214 ? 14.420 -7.524 -11.657 1.00 94.12 214 TRP A N 1
ATOM 1686 C CA . TRP A 1 214 ? 13.541 -6.530 -11.053 1.00 94.12 214 TRP A CA 1
ATOM 1687 C C . TRP A 1 214 ? 14.314 -5.330 -10.504 1.00 94.12 214 TRP A C 1
ATOM 1689 O O . TRP A 1 214 ? 15.513 -5.417 -10.208 1.00 94.12 214 TRP A O 1
ATOM 1699 N N . ARG A 1 215 ? 13.647 -4.180 -10.412 1.00 95.50 215 ARG A N 1
ATOM 1700 C CA . ARG A 1 215 ? 14.175 -2.925 -9.857 1.00 95.50 215 ARG A CA 1
ATOM 1701 C C . ARG A 1 215 ? 13.105 -2.200 -9.053 1.00 95.50 215 ARG A C 1
ATOM 1703 O O . ARG A 1 215 ? 11.920 -2.440 -9.248 1.00 95.50 215 ARG A O 1
ATOM 1710 N N . ILE A 1 216 ? 13.535 -1.276 -8.200 1.00 95.56 216 ILE A N 1
ATOM 1711 C CA . ILE A 1 216 ? 12.649 -0.327 -7.521 1.00 95.56 216 ILE A CA 1
ATOM 1712 C C . ILE A 1 216 ? 12.825 1.033 -8.174 1.00 95.56 216 ILE A C 1
ATOM 1714 O O . ILE A 1 216 ? 13.953 1.491 -8.382 1.00 95.56 216 ILE A O 1
ATOM 1718 N N . ALA A 1 217 ? 11.709 1.677 -8.487 1.00 94.56 217 ALA A N 1
ATOM 1719 C CA . ALA A 1 217 ? 11.685 3.024 -9.015 1.00 94.56 217 ALA A CA 1
ATOM 1720 C C . ALA A 1 217 ? 10.772 3.921 -8.187 1.00 94.56 217 ALA A C 1
ATOM 1722 O O . ALA A 1 217 ? 9.664 3.550 -7.810 1.00 94.56 217 ALA A O 1
ATOM 1723 N N . TYR A 1 218 ? 11.233 5.147 -7.986 1.00 91.81 218 TYR A N 1
ATOM 1724 C CA . TYR A 1 218 ? 10.487 6.197 -7.327 1.00 91.81 218 TYR A CA 1
ATOM 1725 C C . TYR A 1 218 ? 9.851 7.121 -8.356 1.00 91.81 218 TYR A C 1
ATOM 1727 O O . TYR A 1 218 ? 10.487 7.521 -9.342 1.00 91.81 218 TYR A O 1
ATOM 1735 N N . PHE A 1 219 ? 8.615 7.514 -8.084 1.00 89.56 219 PHE A N 1
ATOM 1736 C CA . PHE A 1 219 ? 7.911 8.546 -8.830 1.00 89.56 219 PHE A CA 1
ATOM 1737 C C . PHE A 1 219 ? 7.386 9.633 -7.893 1.00 89.56 219 PHE A C 1
ATOM 1739 O O . PHE A 1 219 ? 7.274 9.441 -6.684 1.00 89.56 219 PHE A O 1
ATOM 1746 N N . GLN A 1 220 ? 7.103 10.809 -8.448 1.00 86.69 220 GLN A N 1
ATOM 1747 C CA . GLN A 1 220 ? 6.408 11.849 -7.697 1.00 86.69 220 GLN A CA 1
ATOM 1748 C C . GLN A 1 220 ? 4.922 11.544 -7.729 1.00 86.69 220 GLN A C 1
ATOM 1750 O O . GLN A 1 220 ? 4.304 11.712 -8.780 1.00 86.69 220 GLN A O 1
ATOM 1755 N N . SER A 1 221 ? 4.365 11.170 -6.582 1.00 85.31 221 SER A N 1
ATOM 1756 C CA . SER A 1 221 ? 2.912 11.115 -6.412 1.00 85.31 221 SER A CA 1
ATOM 1757 C C . SER A 1 221 ? 2.294 12.490 -6.698 1.00 85.31 221 SER A C 1
ATOM 1759 O O . SER A 1 221 ? 2.978 13.531 -6.659 1.00 85.31 221 SER A O 1
ATOM 1761 N N . TRP A 1 222 ? 1.008 12.518 -7.035 1.00 79.00 222 TRP A N 1
ATOM 1762 C CA . TRP A 1 222 ? 0.287 13.742 -7.381 1.00 79.00 222 TRP A CA 1
ATOM 1763 C C . TRP A 1 222 ? 0.470 14.852 -6.327 1.00 79.00 222 TRP A C 1
ATOM 1765 O O . TRP A 1 222 ? 0.698 16.009 -6.685 1.00 79.00 222 TRP A O 1
ATOM 1775 N N . ASN A 1 223 ? 0.531 14.488 -5.043 1.00 71.19 223 ASN A N 1
ATOM 1776 C CA . ASN A 1 223 ? 0.655 15.414 -3.913 1.00 71.19 223 ASN A CA 1
ATOM 1777 C C . ASN A 1 223 ? 2.089 15.935 -3.647 1.00 71.19 223 ASN A C 1
ATOM 1779 O O . ASN A 1 223 ? 2.302 16.705 -2.711 1.00 71.19 223 ASN A O 1
ATOM 1783 N N . GLN A 1 224 ? 3.090 15.545 -4.449 1.00 74.38 224 GLN A N 1
ATOM 1784 C CA . GLN A 1 224 ? 4.509 15.823 -4.164 1.00 74.38 224 GLN A CA 1
ATOM 1785 C C . GLN A 1 224 ? 5.134 16.866 -5.090 1.00 74.38 224 GLN A C 1
ATOM 1787 O O . GLN A 1 224 ? 5.568 16.551 -6.193 1.00 74.38 224 GLN A O 1
ATOM 1792 N N . PHE A 1 225 ? 5.300 18.106 -4.646 1.00 68.38 225 PHE A N 1
ATOM 1793 C CA . PHE A 1 225 ? 5.903 19.154 -5.488 1.00 68.38 225 PHE A CA 1
ATOM 1794 C C . PHE A 1 225 ? 7.438 19.223 -5.419 1.00 68.38 225 PHE A C 1
ATOM 1796 O O . PHE A 1 225 ? 8.061 19.993 -6.150 1.00 68.38 225 PHE A O 1
ATOM 1803 N N . CYS A 1 226 ? 8.066 18.398 -4.578 1.00 65.62 226 CYS A N 1
ATOM 1804 C CA . CYS A 1 226 ? 9.518 18.352 -4.419 1.00 65.62 226 CYS A CA 1
ATOM 1805 C C . CYS A 1 226 ? 10.195 17.622 -5.589 1.00 65.62 226 CYS A C 1
ATOM 1807 O O . CYS A 1 226 ? 9.747 16.532 -5.947 1.00 65.62 226 CYS A O 1
ATOM 1809 N N . PRO A 1 227 ? 11.294 18.149 -6.161 1.00 65.31 227 PRO A N 1
ATOM 1810 C CA . PRO A 1 227 ? 11.998 17.515 -7.275 1.00 65.31 227 PRO A CA 1
ATOM 1811 C C . PRO A 1 227 ? 12.526 16.115 -6.920 1.00 65.31 227 PRO A C 1
ATOM 1813 O O . PRO A 1 227 ? 13.001 15.882 -5.809 1.00 65.31 227 PRO A O 1
ATOM 1816 N N . LEU A 1 228 ? 12.492 15.185 -7.884 1.00 65.75 228 LEU A N 1
ATOM 1817 C CA . LEU A 1 228 ? 13.114 13.863 -7.747 1.00 65.75 228 LEU A CA 1
ATOM 1818 C C . LEU A 1 228 ? 14.638 14.013 -7.666 1.00 65.75 228 LEU A C 1
ATOM 1820 O O . LEU A 1 228 ? 15.330 14.055 -8.679 1.00 65.75 228 LEU A O 1
ATOM 1824 N N . LEU A 1 229 ? 15.174 14.054 -6.448 1.00 69.56 229 LEU A N 1
ATOM 1825 C CA . LEU A 1 229 ? 16.619 14.040 -6.187 1.00 69.56 229 LEU A CA 1
ATOM 1826 C C . LEU A 1 229 ? 17.164 12.605 -6.078 1.00 69.56 229 LEU A C 1
ATOM 1828 O O . LEU A 1 229 ? 18.026 12.317 -5.251 1.00 69.56 229 LEU A O 1
ATOM 1832 N N . THR A 1 230 ? 16.614 11.674 -6.858 1.00 77.75 230 THR A N 1
ATOM 1833 C CA . THR A 1 230 ? 17.035 10.268 -6.882 1.00 77.75 230 THR A CA 1
ATOM 1834 C C . THR A 1 230 ? 17.371 9.843 -8.302 1.00 77.75 230 THR A C 1
ATOM 1836 O O . THR A 1 230 ? 16.723 10.262 -9.258 1.00 77.75 230 THR A O 1
ATOM 1839 N N . LYS A 1 231 ? 18.390 8.991 -8.446 1.00 82.69 231 LYS A N 1
ATOM 1840 C CA . LYS A 1 231 ? 18.703 8.339 -9.724 1.00 82.69 231 LYS A CA 1
ATOM 1841 C C . LYS A 1 231 ? 17.793 7.141 -9.989 1.00 82.69 231 LYS A C 1
ATOM 1843 O O . LYS A 1 231 ? 17.683 6.727 -11.139 1.00 82.69 231 LYS A O 1
ATOM 1848 N N . ALA A 1 232 ? 17.106 6.626 -8.972 1.00 88.88 232 ALA A N 1
ATOM 1849 C CA . ALA A 1 232 ? 16.170 5.514 -9.089 1.00 88.88 232 ALA A CA 1
ATOM 1850 C C . ALA A 1 232 ? 14.786 5.975 -9.579 1.00 88.88 232 ALA A C 1
ATOM 1852 O O . ALA A 1 232 ? 13.779 5.685 -8.955 1.00 88.88 232 ALA A O 1
ATOM 1853 N N . THR A 1 233 ? 14.728 6.739 -10.671 1.00 91.06 233 THR A N 1
ATOM 1854 C CA . THR A 1 233 ? 13.459 7.126 -11.313 1.00 91.06 233 THR A CA 1
ATOM 1855 C C . THR A 1 233 ? 12.966 6.028 -12.252 1.00 91.06 233 THR A C 1
ATOM 1857 O O . THR A 1 233 ? 13.780 5.245 -12.748 1.00 91.06 233 THR A O 1
ATOM 1860 N N . LEU A 1 234 ? 11.663 6.020 -12.566 1.00 91.69 234 LEU A N 1
ATOM 1861 C CA . LEU A 1 234 ? 11.067 5.095 -13.545 1.00 91.69 234 LEU A CA 1
ATOM 1862 C C . LEU A 1 234 ? 11.868 5.050 -14.855 1.00 91.69 234 LEU A C 1
ATOM 1864 O O . LEU A 1 234 ? 12.308 3.982 -15.266 1.00 91.69 234 LEU A O 1
ATOM 1868 N N . ASN A 1 235 ? 12.163 6.211 -15.447 1.00 91.81 235 ASN A N 1
ATOM 1869 C CA . ASN A 1 235 ? 12.898 6.298 -16.715 1.00 91.81 235 ASN A CA 1
ATOM 1870 C C . ASN A 1 235 ? 14.313 5.710 -16.631 1.00 91.81 235 ASN A C 1
ATOM 1872 O O . ASN A 1 235 ? 14.775 5.063 -17.569 1.00 91.81 235 ASN A O 1
ATOM 1876 N N . ASN A 1 236 ? 15.028 5.954 -15.529 1.00 92.06 236 ASN A N 1
ATOM 1877 C CA . ASN A 1 236 ? 16.387 5.442 -15.374 1.00 92.06 236 ASN A CA 1
ATOM 1878 C C . ASN A 1 236 ? 16.382 3.924 -15.179 1.00 92.06 236 ASN A C 1
ATOM 1880 O O . ASN A 1 236 ? 17.150 3.238 -15.847 1.00 92.06 236 ASN A O 1
ATOM 1884 N N . GLN A 1 237 ? 15.497 3.405 -14.323 1.00 93.44 237 GLN A N 1
ATOM 1885 C CA . GLN A 1 237 ? 15.396 1.966 -14.070 1.00 93.44 237 GLN A CA 1
ATOM 1886 C C . GLN A 1 237 ? 14.908 1.200 -15.303 1.00 93.44 237 GLN A C 1
ATOM 1888 O O . GLN A 1 237 ? 15.465 0.154 -15.629 1.00 93.44 237 GLN A O 1
ATOM 1893 N N . HIS A 1 238 ? 13.940 1.754 -16.040 1.00 93.38 238 HIS A N 1
ATOM 1894 C CA . HIS A 1 238 ? 13.472 1.204 -17.315 1.00 93.38 238 HIS A CA 1
ATOM 1895 C C . HIS A 1 238 ? 14.600 1.114 -18.340 1.00 93.38 238 HIS A C 1
ATOM 1897 O O . HIS A 1 238 ? 14.884 0.032 -18.854 1.00 93.38 238 HIS A O 1
ATOM 1903 N N . ARG A 1 239 ? 15.326 2.216 -18.563 1.00 90.75 239 ARG A N 1
ATOM 1904 C CA . ARG A 1 239 ? 16.476 2.236 -19.474 1.00 90.75 239 ARG A CA 1
ATOM 1905 C C . ARG A 1 239 ? 17.540 1.212 -19.076 1.00 90.75 239 ARG A C 1
ATOM 1907 O O . ARG A 1 239 ? 18.101 0.546 -19.945 1.00 90.75 239 ARG A O 1
ATOM 1914 N N . ASP A 1 240 ? 17.839 1.099 -17.786 1.00 89.38 240 ASP A N 1
ATOM 1915 C CA . ASP A 1 240 ? 18.877 0.196 -17.289 1.00 89.38 240 ASP A CA 1
ATOM 1916 C C . ASP A 1 240 ? 18.477 -1.283 -17.430 1.00 89.38 240 ASP A C 1
ATOM 1918 O O . ASP A 1 240 ? 19.337 -2.113 -17.733 1.00 89.38 240 ASP A O 1
ATOM 1922 N N . LEU A 1 241 ? 17.190 -1.618 -17.278 1.00 88.69 241 LEU A N 1
ATOM 1923 C CA . LEU A 1 241 ? 16.664 -2.957 -17.569 1.00 88.69 241 LEU A CA 1
ATOM 1924 C C . LEU A 1 241 ? 16.729 -3.273 -19.069 1.00 88.69 241 LEU A C 1
ATOM 1926 O O . LEU A 1 241 ? 17.268 -4.311 -19.456 1.00 88.69 241 LEU A O 1
ATOM 1930 N N . ARG A 1 242 ? 16.273 -2.350 -19.925 1.00 85.12 242 ARG A N 1
ATOM 1931 C CA . ARG A 1 242 ? 16.243 -2.529 -21.390 1.00 85.12 242 ARG A CA 1
ATOM 1932 C C . ARG A 1 242 ? 17.635 -2.750 -21.984 1.00 85.12 242 ARG A C 1
ATOM 1934 O O . ARG A 1 242 ? 17.810 -3.630 -22.822 1.00 85.12 242 ARG A O 1
ATOM 1941 N N . LYS A 1 243 ? 18.645 -2.010 -21.506 1.00 82.44 243 LYS A N 1
ATOM 1942 C CA . LYS A 1 243 ? 20.045 -2.164 -21.947 1.00 82.44 243 LYS A CA 1
ATOM 1943 C C . LYS A 1 243 ? 20.615 -3.563 -21.702 1.00 82.44 243 LYS A C 1
ATOM 1945 O O . LYS A 1 243 ? 21.504 -3.977 -22.434 1.00 82.44 243 LYS A O 1
ATOM 1950 N N . LYS A 1 244 ? 20.145 -4.277 -20.675 1.00 71.12 244 LYS A N 1
ATOM 1951 C CA . LYS A 1 244 ? 20.705 -5.580 -20.279 1.00 71.12 244 LYS A CA 1
ATOM 1952 C C . LYS A 1 244 ? 20.124 -6.774 -21.039 1.00 71.12 244 LYS A C 1
ATOM 1954 O O . LYS A 1 244 ? 20.766 -7.815 -21.054 1.00 71.12 244 LYS A O 1
ATOM 1959 N N . ARG A 1 245 ? 18.935 -6.645 -21.637 1.00 67.38 245 ARG A N 1
ATOM 1960 C CA . ARG A 1 245 ? 18.170 -7.762 -22.235 1.00 67.38 245 ARG A CA 1
ATOM 1961 C C . ARG A 1 245 ? 17.971 -7.652 -23.753 1.00 67.38 245 ARG A C 1
ATOM 1963 O O . ARG A 1 245 ? 17.232 -8.433 -24.329 1.00 67.38 245 ARG A O 1
ATOM 1970 N N . GLY A 1 246 ? 18.610 -6.692 -24.424 1.00 61.41 246 GLY A N 1
ATOM 1971 C CA . GLY A 1 246 ? 18.498 -6.553 -25.885 1.00 61.41 246 GLY A CA 1
ATOM 1972 C C . GLY A 1 246 ? 17.188 -5.922 -26.378 1.00 61.41 246 GLY A C 1
ATOM 1973 O O . GLY A 1 246 ? 17.027 -5.741 -27.577 1.00 61.41 246 GLY A O 1
ATOM 1974 N N . GLY A 1 247 ? 16.296 -5.505 -25.470 1.00 60.88 247 GLY A N 1
ATOM 1975 C CA . GLY A 1 247 ? 15.257 -4.514 -25.756 1.00 60.88 247 GLY A CA 1
ATOM 1976 C C . GLY A 1 247 ? 14.026 -4.998 -26.529 1.00 60.88 247 GLY A C 1
ATOM 1977 O O . GLY A 1 247 ? 13.361 -4.162 -27.137 1.00 60.88 247 GLY A O 1
ATOM 1978 N N . ASN A 1 248 ? 13.657 -6.278 -26.481 1.00 71.88 248 ASN A N 1
ATOM 1979 C CA . ASN A 1 248 ? 12.486 -6.759 -27.231 1.00 71.88 248 ASN A CA 1
ATOM 1980 C C . ASN A 1 248 ? 11.265 -7.105 -26.366 1.00 71.88 248 ASN A C 1
ATOM 1982 O O . ASN A 1 248 ? 10.149 -6.947 -26.851 1.00 71.88 248 ASN A O 1
ATOM 1986 N N . GLY A 1 249 ? 11.427 -7.495 -25.101 1.00 79.31 249 GLY A N 1
ATOM 1987 C CA . GLY A 1 249 ? 10.301 -7.797 -24.216 1.00 79.31 249 GLY A CA 1
ATOM 1988 C C . GLY A 1 249 ? 9.756 -6.596 -23.447 1.00 79.31 249 GLY A C 1
ATOM 1989 O O . GLY A 1 249 ? 10.301 -5.477 -23.468 1.00 79.31 249 GLY A O 1
ATOM 1990 N N . GLN A 1 250 ? 8.636 -6.855 -22.775 1.00 89.88 250 GLN A N 1
ATOM 1991 C CA . GLN A 1 250 ? 7.860 -5.867 -22.038 1.00 89.88 250 GLN A CA 1
ATOM 1992 C C . GLN A 1 250 ? 8.430 -5.649 -20.629 1.00 89.88 250 GLN A C 1
ATOM 1994 O O . GLN A 1 250 ? 8.837 -6.592 -19.955 1.00 89.88 250 GLN A O 1
ATOM 1999 N N . VAL A 1 251 ? 8.447 -4.401 -20.161 1.00 93.00 251 VAL A N 1
ATOM 2000 C CA . VAL A 1 251 ? 8.739 -4.063 -18.764 1.00 93.00 251 VAL A CA 1
ATOM 2001 C C . VAL A 1 251 ? 7.422 -3.901 -18.013 1.00 93.00 251 VAL A C 1
ATOM 2003 O O . VAL A 1 251 ? 6.618 -3.025 -18.342 1.00 93.00 251 VAL A O 1
ATOM 2006 N N . LEU A 1 252 ? 7.212 -4.725 -16.990 1.00 94.50 252 LEU A N 1
ATOM 2007 C CA . LEU A 1 252 ? 6.041 -4.658 -16.124 1.00 94.50 252 LEU A CA 1
ATOM 2008 C C . LEU A 1 252 ? 6.293 -3.677 -14.976 1.00 94.50 252 LEU A C 1
ATOM 2010 O O . LEU A 1 252 ? 7.234 -3.838 -14.201 1.00 94.50 252 LEU A O 1
ATOM 2014 N N . VAL A 1 253 ? 5.448 -2.662 -14.844 1.00 96.19 253 VAL A N 1
ATOM 2015 C CA . VAL A 1 253 ? 5.485 -1.692 -13.745 1.00 96.19 253 VAL A CA 1
ATOM 2016 C C . VAL A 1 253 ? 4.445 -2.090 -12.706 1.00 96.19 253 VAL A C 1
ATOM 2018 O O . VAL A 1 253 ? 3.263 -2.158 -13.013 1.00 96.19 253 VAL A O 1
ATOM 2021 N N . VAL A 1 254 ? 4.879 -2.335 -11.473 1.00 96.50 254 VAL A N 1
ATOM 2022 C CA . VAL A 1 254 ? 4.041 -2.800 -10.362 1.00 96.50 254 VAL A CA 1
ATOM 2023 C C . VAL A 1 254 ? 3.884 -1.672 -9.343 1.00 96.50 254 VAL A C 1
ATOM 2025 O O . VAL A 1 254 ? 4.874 -1.333 -8.690 1.00 96.50 254 VAL A O 1
ATOM 2028 N N . PRO A 1 255 ? 2.689 -1.082 -9.166 1.00 94.88 255 PRO A N 1
ATOM 2029 C CA . PRO A 1 255 ? 2.451 -0.039 -8.170 1.00 94.88 255 PRO A CA 1
ATOM 2030 C C . PRO A 1 255 ? 2.325 -0.645 -6.764 1.00 94.88 255 PRO A C 1
ATOM 2032 O O . PRO A 1 255 ? 1.258 -0.662 -6.163 1.00 94.88 255 PRO A O 1
ATOM 2035 N N . ILE A 1 256 ? 3.430 -1.171 -6.233 1.00 94.44 256 ILE A N 1
ATOM 2036 C CA . ILE A 1 256 ? 3.455 -1.989 -5.008 1.00 94.44 256 ILE A CA 1
ATOM 2037 C C . ILE A 1 256 ? 2.906 -1.257 -3.770 1.00 94.44 256 ILE A C 1
ATOM 2039 O O . ILE A 1 256 ? 2.431 -1.896 -2.836 1.00 94.44 256 ILE A O 1
ATOM 2043 N N . ALA A 1 257 ? 2.939 0.079 -3.753 1.00 91.38 257 ALA A N 1
ATOM 2044 C CA . ALA A 1 257 ? 2.411 0.895 -2.658 1.00 91.38 257 ALA A CA 1
ATOM 2045 C C . ALA A 1 257 ? 0.894 1.161 -2.737 1.00 91.38 257 ALA A C 1
ATOM 2047 O O . ALA A 1 257 ? 0.361 1.802 -1.834 1.00 91.38 257 ALA A O 1
ATOM 2048 N N . ASN A 1 258 ? 0.201 0.688 -3.778 1.00 89.31 258 ASN A N 1
ATOM 2049 C CA . ASN A 1 258 ? -1.203 1.000 -4.044 1.00 89.31 258 ASN A CA 1
ATOM 2050 C C . ASN A 1 258 ? -1.997 -0.308 -4.206 1.00 89.31 258 ASN A C 1
ATOM 2052 O O . ASN A 1 258 ? -1.955 -0.952 -5.253 1.00 89.31 258 ASN A O 1
ATOM 2056 N N . LEU A 1 259 ? -2.711 -0.722 -3.152 1.00 86.06 259 LEU A N 1
ATOM 2057 C CA . LEU A 1 259 ? -3.531 -1.947 -3.163 1.00 86.06 259 LEU A CA 1
ATOM 2058 C C . LEU A 1 259 ? -4.829 -1.795 -3.964 1.00 86.06 259 LEU A C 1
ATOM 2060 O O . LEU A 1 259 ? -5.341 -2.775 -4.506 1.00 86.06 259 LEU A O 1
ATOM 2064 N N . LEU A 1 260 ? -5.338 -0.567 -4.039 1.00 85.56 260 LEU A N 1
ATOM 2065 C CA . LEU A 1 260 ? -6.554 -0.186 -4.745 1.00 85.56 260 LEU A CA 1
ATOM 2066 C C . LEU A 1 260 ? -6.219 0.823 -5.845 1.00 85.56 260 LEU A C 1
ATOM 2068 O O . LEU A 1 260 ? -5.200 1.515 -5.776 1.00 85.56 260 LEU A O 1
ATOM 2072 N N . HIS A 1 261 ? -7.096 0.917 -6.842 1.00 83.69 261 HIS A N 1
ATOM 2073 C CA . HIS A 1 261 ? -7.016 1.968 -7.847 1.00 83.69 261 HIS A CA 1
ATOM 2074 C C . HIS A 1 261 ? -7.252 3.332 -7.217 1.00 83.69 261 HIS A C 1
ATOM 2076 O O . HIS A 1 261 ? -8.305 3.563 -6.639 1.00 83.69 261 HIS A O 1
ATOM 2082 N N . ASP A 1 262 ? -6.286 4.222 -7.385 1.00 82.94 262 ASP A N 1
ATOM 2083 C CA . ASP A 1 262 ? -6.261 5.588 -6.886 1.00 82.94 262 ASP A CA 1
ATOM 2084 C C . ASP A 1 262 ? -5.773 6.562 -7.950 1.00 82.94 262 ASP A C 1
ATOM 2086 O O . ASP A 1 262 ? -5.415 6.176 -9.064 1.00 82.94 262 ASP A O 1
ATOM 2090 N N . PHE A 1 263 ? -5.730 7.846 -7.602 1.00 84.44 263 PHE A N 1
ATOM 2091 C CA . PHE A 1 263 ? -5.314 8.878 -8.541 1.00 84.44 263 PHE A CA 1
ATOM 2092 C C . PHE A 1 263 ? -3.916 8.606 -9.125 1.00 84.44 263 PHE A C 1
ATOM 2094 O O . PHE A 1 263 ? -3.697 8.820 -10.320 1.00 84.44 263 PHE A O 1
ATOM 2101 N N . ASP A 1 264 ? -2.975 8.092 -8.325 1.00 88.06 264 ASP A N 1
ATOM 2102 C CA . ASP A 1 264 ? -1.626 7.788 -8.803 1.00 88.06 264 ASP A CA 1
ATOM 2103 C C . ASP A 1 264 ? -1.622 6.642 -9.822 1.00 88.06 264 ASP A C 1
ATOM 2105 O O . ASP A 1 264 ? -0.991 6.758 -10.872 1.00 88.06 264 ASP A O 1
ATOM 2109 N N . THR A 1 265 ? -2.337 5.553 -9.553 1.00 89.00 265 THR A N 1
ATOM 2110 C CA . THR A 1 265 ? -2.404 4.381 -10.442 1.00 89.00 265 THR A CA 1
ATOM 2111 C C . THR A 1 265 ? -3.302 4.584 -11.660 1.00 89.00 265 THR A C 1
ATOM 2113 O O . THR A 1 265 ? -3.036 3.987 -12.702 1.00 89.00 265 THR A O 1
ATOM 2116 N N . GLN A 1 266 ? -4.322 5.439 -11.569 1.00 87.44 266 GLN A N 1
ATOM 2117 C CA . GLN A 1 266 ? -5.247 5.739 -12.666 1.00 87.44 266 GLN A CA 1
ATOM 2118 C C . GLN A 1 266 ? -4.736 6.844 -13.596 1.00 87.44 266 GLN A C 1
ATOM 2120 O O . GLN A 1 266 ? -5.032 6.821 -14.787 1.00 87.44 266 GLN A O 1
ATOM 2125 N N . THR A 1 267 ? -3.957 7.809 -13.091 1.00 87.06 267 THR A N 1
ATOM 2126 C CA . THR A 1 267 ? -3.581 8.992 -13.889 1.00 87.06 267 THR A CA 1
ATOM 2127 C C . THR A 1 267 ? -2.078 9.253 -13.927 1.00 87.06 267 THR A C 1
ATOM 2129 O O . THR A 1 267 ? -1.498 9.341 -15.015 1.00 87.06 267 THR A O 1
ATOM 2132 N N . VAL A 1 268 ? -1.408 9.329 -12.771 1.00 89.31 268 VAL A N 1
ATOM 2133 C CA . VAL A 1 268 ? 0.003 9.744 -12.690 1.00 89.31 268 VAL A CA 1
ATOM 2134 C C . VAL A 1 268 ? 0.922 8.702 -13.311 1.00 89.31 268 VAL A C 1
ATOM 2136 O O . VAL A 1 268 ? 1.692 9.020 -14.217 1.00 89.31 268 VAL A O 1
ATOM 2139 N N . LEU A 1 269 ? 0.850 7.455 -12.849 1.00 91.69 269 LEU A N 1
ATOM 2140 C CA . LEU A 1 269 ? 1.676 6.363 -13.349 1.00 91.69 269 LEU A CA 1
ATOM 2141 C C . LEU A 1 269 ? 1.441 6.118 -14.842 1.00 91.69 269 LEU A C 1
ATOM 2143 O O . LEU A 1 269 ? 2.440 6.131 -15.563 1.00 91.69 269 LEU A O 1
ATOM 2147 N N . PRO A 1 270 ? 0.194 6.000 -15.348 1.00 91.50 270 PRO A N 1
ATOM 2148 C CA . PRO A 1 270 ? -0.070 5.933 -16.786 1.00 91.50 270 PRO A CA 1
ATOM 2149 C C . PRO A 1 270 ? 0.588 7.069 -17.576 1.00 91.50 270 PRO A C 1
ATOM 2151 O O . PRO A 1 270 ? 1.279 6.812 -18.560 1.00 91.50 270 PRO A O 1
ATOM 2154 N N . SER A 1 271 ? 0.479 8.313 -17.100 1.00 89.00 271 SER A N 1
ATOM 2155 C CA . SER A 1 271 ? 1.100 9.477 -17.751 1.00 89.00 271 SER A CA 1
ATOM 2156 C C . SER A 1 271 ? 2.634 9.412 -17.767 1.00 89.00 271 SER A C 1
ATOM 2158 O O . SER A 1 271 ? 3.279 9.902 -18.699 1.00 89.00 271 SER A O 1
ATOM 2160 N N . LEU A 1 272 ? 3.241 8.817 -16.736 1.00 89.38 272 LEU A N 1
ATOM 2161 C CA . LEU A 1 272 ? 4.688 8.616 -16.657 1.00 89.38 272 LEU A CA 1
ATOM 2162 C C . LEU A 1 272 ? 5.156 7.478 -17.572 1.00 89.38 272 LEU A C 1
ATOM 2164 O O . LEU A 1 272 ? 6.176 7.631 -18.247 1.00 89.38 272 LEU A O 1
ATOM 2168 N N . ILE A 1 273 ? 4.420 6.363 -17.618 1.00 91.50 273 ILE A N 1
ATOM 2169 C CA . ILE A 1 273 ? 4.810 5.172 -18.381 1.00 91.50 273 ILE A CA 1
ATOM 2170 C C . ILE A 1 273 ? 4.452 5.248 -19.866 1.00 91.50 273 ILE A C 1
ATOM 2172 O O . ILE A 1 273 ? 5.113 4.590 -20.657 1.00 91.50 273 ILE A O 1
ATOM 2176 N N . GLN A 1 274 ? 3.491 6.084 -20.280 1.00 88.44 274 GLN A N 1
ATOM 2177 C CA . GLN A 1 274 ? 3.130 6.271 -21.696 1.00 88.44 274 GLN A CA 1
ATOM 2178 C C . GLN A 1 274 ? 4.332 6.701 -22.555 1.00 88.44 274 GLN A C 1
ATOM 2180 O O . GLN A 1 274 ? 4.377 6.466 -23.759 1.00 88.44 274 GLN A O 1
ATOM 2185 N N . ARG A 1 275 ? 5.331 7.334 -21.930 1.00 86.31 275 ARG A N 1
ATOM 2186 C CA . ARG A 1 275 ? 6.574 7.779 -22.576 1.00 86.31 275 ARG A CA 1
ATOM 2187 C C . ARG A 1 275 ? 7.651 6.692 -22.637 1.00 86.31 275 ARG A C 1
ATOM 2189 O O . ARG A 1 275 ? 8.734 6.956 -23.155 1.00 86.31 275 ARG A O 1
ATOM 2196 N N . LEU A 1 276 ? 7.397 5.522 -22.057 1.00 90.06 276 LEU A N 1
ATOM 2197 C CA . LEU A 1 276 ? 8.329 4.408 -21.964 1.00 90.06 276 LEU A CA 1
ATOM 2198 C C . LEU A 1 276 ? 7.892 3.296 -22.918 1.00 90.06 276 LEU A C 1
ATOM 2200 O O . LEU A 1 276 ? 6.833 2.694 -22.761 1.00 90.06 276 LEU A O 1
ATOM 2204 N N . GLU A 1 277 ? 8.737 2.991 -23.895 1.00 87.88 277 GLU A N 1
ATOM 2205 C CA . GLU A 1 277 ? 8.476 1.928 -24.868 1.00 87.88 277 GLU A CA 1
ATOM 2206 C C . GLU A 1 277 ? 8.320 0.561 -24.195 1.00 87.88 277 GLU A C 1
ATOM 2208 O O . GLU A 1 277 ? 9.031 0.250 -23.233 1.00 87.88 277 GLU A O 1
ATOM 2213 N N . ASN A 1 278 ? 7.421 -0.266 -24.741 1.00 89.44 278 ASN A N 1
ATOM 2214 C CA . ASN A 1 278 ? 7.176 -1.644 -24.306 1.00 89.44 278 ASN A CA 1
ATOM 2215 C C . ASN A 1 278 ? 6.977 -1.758 -22.789 1.00 89.44 278 ASN A C 1
ATOM 2217 O O . ASN A 1 278 ? 7.590 -2.597 -22.135 1.00 89.44 278 ASN A O 1
ATOM 2221 N N . THR A 1 279 ? 6.149 -0.883 -22.219 1.00 92.06 279 THR A N 1
ATOM 2222 C CA . THR A 1 279 ? 5.874 -0.850 -20.779 1.00 92.06 279 THR A CA 1
ATOM 2223 C C . THR A 1 279 ? 4.403 -1.128 -20.527 1.00 92.06 279 THR A C 1
ATOM 2225 O O . THR A 1 279 ? 3.546 -0.551 -21.193 1.00 92.06 279 THR A O 1
ATOM 2228 N N . LYS A 1 280 ? 4.108 -1.980 -19.546 1.00 92.50 280 LYS A N 1
ATOM 2229 C CA . LYS A 1 280 ? 2.745 -2.249 -19.075 1.00 92.50 280 LYS A CA 1
ATOM 2230 C C . LYS A 1 280 ? 2.649 -1.915 -17.595 1.00 92.50 280 LYS A C 1
ATOM 2232 O O . LYS A 1 280 ? 3.525 -2.292 -16.823 1.00 92.50 280 LYS A O 1
ATOM 2237 N N . LEU A 1 281 ? 1.598 -1.203 -17.200 1.00 93.25 281 LEU A N 1
ATOM 2238 C CA . LEU A 1 281 ? 1.257 -1.025 -15.791 1.00 93.25 281 LEU A CA 1
ATOM 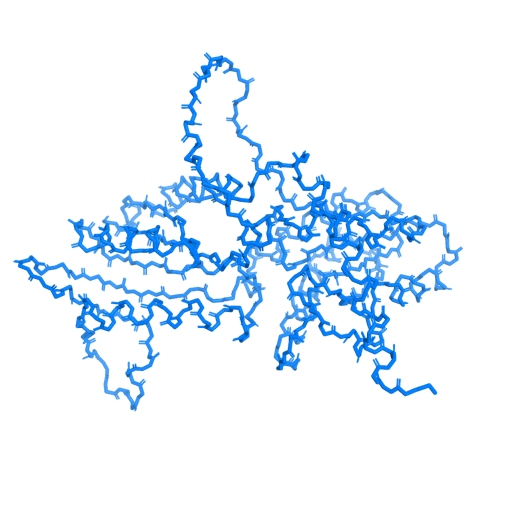2239 C C . LEU A 1 281 ? 0.437 -2.231 -15.336 1.00 93.25 281 LEU A C 1
ATOM 2241 O O . LEU A 1 281 ? -0.590 -2.536 -15.939 1.00 93.25 281 LEU A O 1
ATOM 2245 N N . LEU A 1 282 ? 0.879 -2.894 -14.272 1.00 91.44 282 LEU A N 1
ATOM 2246 C CA . LEU A 1 282 ? 0.082 -3.897 -13.588 1.00 91.44 282 LEU A CA 1
ATOM 2247 C C . LEU A 1 282 ? -1.048 -3.188 -12.845 1.00 91.44 282 LEU A C 1
ATOM 2249 O O . LEU A 1 282 ? -0.809 -2.379 -11.946 1.00 91.44 282 LEU A O 1
ATOM 2253 N N . THR A 1 283 ? -2.283 -3.496 -13.214 1.00 77.62 283 THR A N 1
ATOM 2254 C CA . THR A 1 283 ? -3.455 -2.974 -12.522 1.00 77.62 283 THR A CA 1
ATOM 2255 C C . THR A 1 283 ? -3.600 -3.639 -11.152 1.00 77.62 283 THR A C 1
ATOM 2257 O O . THR A 1 283 ? -3.618 -4.873 -11.021 1.00 77.62 283 THR A O 1
ATOM 2260 N N . ALA A 1 284 ? -3.746 -2.807 -10.116 1.00 63.06 284 ALA A N 1
ATOM 2261 C CA . ALA A 1 284 ? -4.254 -3.234 -8.815 1.00 63.06 284 ALA A CA 1
ATOM 2262 C C . ALA A 1 284 ? -5.652 -3.878 -8.972 1.00 63.06 284 ALA A C 1
ATOM 2264 O O . ALA A 1 284 ? -6.180 -3.970 -10.080 1.00 63.06 284 ALA A O 1
ATOM 2265 N N . ALA A 1 285 ? -6.225 -4.457 -7.917 1.00 58.12 285 ALA A N 1
ATOM 2266 C CA . ALA A 1 285 ? -7.523 -5.122 -8.050 1.00 58.12 285 ALA A CA 1
ATOM 2267 C C . ALA A 1 285 ? -8.603 -4.148 -8.566 1.00 58.12 285 ALA A C 1
ATOM 2269 O O . ALA A 1 285 ? -8.832 -3.095 -7.974 1.00 58.12 285 ALA A O 1
ATOM 2270 N N . SER A 1 286 ? -9.280 -4.532 -9.652 1.00 50.97 286 SER A N 1
ATOM 2271 C CA . SER A 1 286 ? -10.588 -3.989 -10.009 1.00 50.97 286 SER A CA 1
ATOM 2272 C C . SER A 1 286 ? -11.583 -4.612 -9.036 1.00 50.97 286 SER A C 1
ATOM 2274 O O . SER A 1 286 ? -11.925 -5.785 -9.161 1.00 50.97 286 SER A O 1
ATOM 2276 N N . LEU A 1 287 ? -11.993 -3.859 -8.016 1.00 46.66 287 LEU A N 1
ATOM 2277 C CA . LEU A 1 287 ? -13.114 -4.249 -7.164 1.00 46.66 287 LEU A CA 1
ATOM 2278 C C . LEU A 1 287 ? -14.405 -3.886 -7.899 1.00 46.66 287 LEU A C 1
ATOM 2280 O O . LEU A 1 287 ? -15.073 -2.912 -7.564 1.00 46.66 287 LEU A O 1
ATOM 2284 N N . THR A 1 288 ? -14.703 -4.620 -8.968 1.00 38.91 288 THR A N 1
ATOM 2285 C CA . THR A 1 288 ? -16.052 -4.632 -9.536 1.00 38.91 288 THR A CA 1
ATOM 2286 C C . THR A 1 288 ? -16.904 -5.576 -8.696 1.00 38.91 288 THR A C 1
ATOM 2288 O O . THR A 1 288 ? -16.433 -6.629 -8.261 1.00 38.91 288 THR A O 1
ATOM 2291 N N . ASN A 1 289 ? -18.136 -5.162 -8.395 1.00 32.34 289 ASN A N 1
ATOM 2292 C CA . ASN A 1 289 ? -19.065 -5.951 -7.592 1.00 32.34 289 ASN A CA 1
ATOM 2293 C C . ASN A 1 289 ? -19.227 -7.358 -8.190 1.00 32.34 289 ASN A C 1
ATOM 2295 O O . ASN A 1 289 ? -19.454 -7.478 -9.396 1.00 32.34 289 ASN A O 1
ATOM 2299 N N . PRO A 1 290 ? -19.185 -8.432 -7.383 1.00 33.03 290 PRO A N 1
ATOM 2300 C CA . PRO A 1 290 ? -19.597 -9.744 -7.844 1.00 33.03 290 PRO A CA 1
ATOM 2301 C C . PRO A 1 290 ? -21.127 -9.793 -7.852 1.00 33.03 290 PRO A C 1
ATOM 2303 O O . PRO A 1 290 ? -21.704 -10.323 -6.913 1.00 33.03 290 PRO A O 1
ATOM 2306 N N . THR A 1 291 ? -21.745 -9.179 -8.868 1.00 34.59 291 THR A N 1
ATOM 2307 C CA . THR A 1 291 ? -23.076 -9.471 -9.444 1.00 34.59 291 THR A CA 1
ATOM 2308 C C . THR A 1 291 ? -23.483 -8.311 -10.355 1.00 34.59 291 THR A C 1
ATOM 2310 O O . THR A 1 291 ? -23.997 -7.302 -9.879 1.00 34.59 291 THR A O 1
ATOM 2313 N N . GLU A 1 292 ? -23.295 -8.464 -11.665 1.00 32.59 292 GLU A N 1
ATOM 2314 C CA . GLU A 1 292 ? -24.150 -7.797 -12.652 1.00 32.59 292 GLU A CA 1
ATOM 2315 C C . GLU A 1 292 ? -25.092 -8.846 -13.252 1.00 32.59 292 GLU A C 1
ATOM 2317 O O . GLU A 1 292 ? -24.895 -9.337 -14.357 1.00 32.59 292 GLU A O 1
ATOM 2322 N N . GLU A 1 293 ? -26.119 -9.198 -12.483 1.00 31.22 293 GLU A N 1
ATOM 2323 C CA . GLU A 1 293 ? -27.446 -9.469 -13.029 1.00 31.22 293 GLU A CA 1
ATOM 2324 C C . GLU A 1 293 ? -28.425 -8.581 -12.242 1.00 31.22 293 GLU A C 1
ATOM 2326 O O . GLU A 1 293 ? -28.510 -8.665 -11.019 1.00 31.22 293 GLU A O 1
ATOM 2331 N N . ASP A 1 294 ? -29.126 -7.709 -12.972 1.00 35.19 294 ASP A N 1
ATOM 2332 C CA . ASP A 1 294 ? -30.390 -7.062 -12.606 1.00 35.19 294 ASP A CA 1
ATOM 2333 C C . ASP A 1 294 ? -30.443 -6.098 -11.398 1.00 35.19 294 ASP A C 1
ATOM 2335 O O . ASP A 1 294 ? -30.851 -6.459 -10.298 1.00 35.19 294 ASP A O 1
ATOM 2339 N N . LYS A 1 295 ? -30.280 -4.789 -11.654 1.00 29.44 295 LYS A N 1
ATOM 2340 C CA . LYS A 1 295 ? -31.410 -3.871 -11.951 1.00 29.44 295 LYS A CA 1
ATOM 2341 C C . LYS A 1 295 ? -31.006 -2.399 -11.884 1.00 29.44 295 LYS A C 1
ATOM 2343 O O . LYS A 1 295 ? -30.343 -1.932 -10.966 1.00 29.44 295 LYS A O 1
ATOM 2348 N N . HIS A 1 296 ? -31.521 -1.661 -12.863 1.00 36.56 296 HIS A N 1
ATOM 2349 C CA . HIS A 1 296 ? -31.674 -0.217 -12.827 1.00 36.56 296 HIS A CA 1
ATOM 2350 C C . HIS A 1 296 ? -32.320 0.253 -11.520 1.00 36.56 296 HIS A C 1
ATOM 2352 O O . HIS A 1 296 ? -33.497 -0.009 -11.295 1.00 36.56 296 HIS A O 1
ATOM 2358 N N . GLU A 1 297 ? -31.610 1.084 -10.763 1.00 29.33 297 GLU A N 1
ATOM 2359 C CA . GLU A 1 297 ? -32.252 2.151 -10.005 1.00 29.33 297 GLU A CA 1
ATOM 2360 C C . GLU A 1 297 ? -31.320 3.366 -9.950 1.00 29.33 297 GLU A C 1
ATOM 2362 O O . GLU A 1 297 ? -30.262 3.368 -9.324 1.00 29.33 297 GLU A O 1
ATOM 2367 N N . LYS A 1 298 ? -31.697 4.403 -10.703 1.00 31.55 298 LYS A N 1
ATOM 2368 C CA . LYS A 1 298 ? -31.115 5.737 -10.585 1.00 31.55 298 LYS A CA 1
ATOM 2369 C C . LYS A 1 298 ? -31.521 6.283 -9.221 1.00 31.55 298 LYS A C 1
ATOM 2371 O O . LYS A 1 298 ? -32.681 6.641 -9.053 1.00 31.55 298 LYS A O 1
ATOM 2376 N N . ASN A 1 299 ? -30.575 6.407 -8.298 1.00 26.42 299 ASN A N 1
ATOM 2377 C CA . ASN A 1 299 ? -30.730 7.310 -7.166 1.00 26.42 299 ASN A CA 1
ATOM 2378 C C . ASN A 1 299 ? -29.889 8.561 -7.412 1.00 26.42 299 ASN A C 1
ATOM 2380 O O . ASN A 1 299 ? -28.661 8.525 -7.473 1.00 26.42 299 ASN A O 1
ATOM 2384 N N . GLU A 1 300 ? -30.600 9.668 -7.608 1.00 27.77 300 GLU A N 1
ATOM 2385 C CA . GLU A 1 300 ? -30.060 11.018 -7.657 1.00 27.77 300 GLU A CA 1
ATOM 2386 C C . GLU A 1 300 ? -29.439 11.360 -6.296 1.00 27.77 300 GLU A C 1
ATOM 2388 O O . GLU A 1 300 ? -30.135 11.682 -5.334 1.00 27.77 300 GLU A O 1
ATOM 2393 N N . LEU A 1 301 ? -28.110 11.316 -6.206 1.00 27.30 301 LEU A N 1
ATOM 2394 C CA . LEU A 1 301 ? -27.391 12.027 -5.156 1.00 27.30 301 LEU A CA 1
ATOM 2395 C C . LEU A 1 301 ? -27.384 13.510 -5.528 1.00 27.30 301 LEU A C 1
ATOM 2397 O O . LEU A 1 301 ? -26.671 13.940 -6.436 1.00 27.30 301 LEU A O 1
ATOM 2401 N N . GLN A 1 302 ? -28.207 14.288 -4.824 1.00 24.30 302 GLN A N 1
ATOM 2402 C CA . GLN A 1 302 ? -28.147 15.746 -4.832 1.00 24.30 302 GLN A CA 1
ATOM 2403 C C . GLN A 1 302 ? -26.749 16.190 -4.379 1.00 24.30 302 GLN A C 1
ATOM 2405 O O . GLN A 1 302 ? -26.430 16.228 -3.192 1.00 24.30 302 GLN A O 1
ATOM 2410 N N . LEU A 1 303 ? -25.903 16.514 -5.356 1.00 27.53 303 LEU A N 1
ATOM 2411 C CA . LEU A 1 303 ? -24.643 17.216 -5.159 1.00 27.53 303 LEU A CA 1
ATOM 2412 C C . LEU A 1 303 ? -24.952 18.604 -4.594 1.00 27.53 303 LEU A C 1
ATOM 2414 O O . LEU A 1 303 ? -25.528 19.451 -5.277 1.00 27.53 303 LEU A O 1
ATOM 2418 N N . TYR A 1 304 ? -24.557 18.834 -3.343 1.00 26.70 304 TYR A N 1
ATOM 2419 C CA . TYR A 1 304 ? -24.560 20.162 -2.744 1.00 26.70 304 TYR A CA 1
ATOM 2420 C C . TYR A 1 304 ? -23.744 21.119 -3.618 1.00 26.70 304 TYR A C 1
ATOM 2422 O O . TYR A 1 304 ? -22.531 20.989 -3.785 1.00 26.70 304 TYR A O 1
ATOM 2430 N N . SER A 1 305 ? -24.445 22.099 -4.179 1.00 28.44 305 SER A N 1
ATOM 2431 C CA . SER A 1 305 ? -23.903 23.196 -4.962 1.00 28.44 305 SER A CA 1
ATOM 2432 C C . SER A 1 305 ? -23.138 24.162 -4.058 1.00 28.44 305 SER A C 1
ATOM 2434 O O . SER A 1 305 ? -23.720 2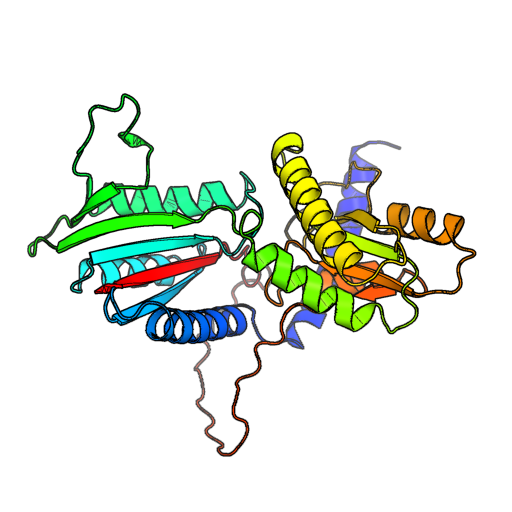5.074 -3.477 1.00 28.44 305 SER A O 1
ATOM 2436 N N . ASN A 1 306 ? -21.826 23.976 -3.964 1.00 25.83 306 ASN A N 1
ATOM 2437 C CA . ASN A 1 306 ? -20.879 25.048 -3.678 1.00 25.83 306 ASN A CA 1
ATOM 2438 C C . ASN A 1 306 ? -19.613 24.800 -4.509 1.00 25.83 306 ASN A C 1
ATOM 2440 O O . ASN A 1 306 ? -19.119 23.671 -4.522 1.00 25.83 306 ASN A O 1
ATOM 2444 N N . PRO A 1 307 ? -19.067 25.811 -5.210 1.00 28.19 307 PRO A N 1
ATOM 2445 C CA . PRO A 1 307 ? -17.842 25.652 -5.974 1.00 28.19 307 PRO A CA 1
ATOM 2446 C C . PRO A 1 307 ? -16.669 25.578 -4.995 1.00 28.19 307 PRO A C 1
ATOM 2448 O O . PRO A 1 307 ? -16.023 26.575 -4.679 1.00 28.19 307 PRO A O 1
ATOM 2451 N N . ILE A 1 308 ? -16.398 24.380 -4.487 1.00 30.84 308 ILE A N 1
ATOM 2452 C CA . ILE A 1 308 ? -15.116 24.083 -3.865 1.00 30.84 308 ILE A CA 1
ATOM 2453 C C . ILE A 1 308 ? -14.084 24.153 -5.003 1.00 30.84 308 ILE A C 1
ATOM 2455 O O . ILE A 1 308 ? -14.277 23.495 -6.029 1.00 30.84 308 ILE A O 1
ATOM 2459 N N . PRO A 1 309 ? -13.010 24.958 -4.889 1.00 30.69 309 PRO A N 1
ATOM 2460 C CA . PRO A 1 309 ? -11.979 25.018 -5.915 1.00 30.69 309 PRO A CA 1
ATOM 2461 C C . PRO A 1 309 ? -11.488 23.596 -6.209 1.00 30.69 309 PRO A C 1
ATOM 2463 O O . PRO A 1 309 ? -11.122 22.885 -5.276 1.00 30.69 309 PRO A O 1
ATOM 2466 N N . GLY A 1 310 ? -11.470 23.172 -7.479 1.00 33.41 310 GLY A N 1
ATOM 2467 C CA . GLY A 1 310 ? -11.180 21.790 -7.920 1.00 33.41 310 GLY A CA 1
ATOM 2468 C C . GLY A 1 310 ? -9.812 21.201 -7.529 1.00 33.41 310 GLY A C 1
ATOM 2469 O O . GLY A 1 310 ? -9.440 20.147 -8.011 1.00 33.41 310 GLY A O 1
ATOM 2470 N N . TRP A 1 311 ? -9.062 21.871 -6.662 1.00 35.50 311 TRP A N 1
ATOM 2471 C CA . TRP A 1 311 ? -7.773 21.516 -6.087 1.00 35.50 311 TRP A CA 1
ATOM 2472 C C . TRP A 1 311 ? -7.939 21.055 -4.624 1.00 35.50 311 TRP A C 1
ATOM 2474 O O . TRP A 1 311 ? -7.103 20.304 -4.132 1.00 35.50 311 TRP A O 1
ATOM 2484 N N . LEU A 1 312 ? -9.057 21.409 -3.969 1.00 32.38 312 LEU A N 1
ATOM 2485 C CA . LEU A 1 312 ? -9.499 20.845 -2.688 1.00 32.38 312 LEU A CA 1
ATOM 2486 C C . LEU A 1 312 ? -10.201 19.481 -2.852 1.00 32.38 312 LEU A C 1
ATOM 2488 O O . LEU A 1 312 ? -10.159 18.658 -1.944 1.00 32.38 312 LEU A O 1
ATOM 2492 N N . ALA A 1 313 ? -10.790 19.192 -4.017 1.00 35.31 313 ALA A N 1
ATOM 2493 C CA . ALA A 1 313 ? -11.471 17.915 -4.278 1.00 35.31 313 ALA A CA 1
ATOM 2494 C C . ALA A 1 313 ? -10.519 16.703 -4.373 1.00 35.31 313 ALA A C 1
ATOM 2496 O O . ALA A 1 313 ? -10.967 15.564 -4.323 1.00 35.31 313 ALA A O 1
ATOM 2497 N N . PHE A 1 314 ? -9.209 16.942 -4.481 1.00 39.84 314 PHE A N 1
ATOM 2498 C CA . PHE A 1 314 ? -8.199 15.891 -4.613 1.00 39.84 314 PHE A CA 1
ATOM 2499 C C . PHE A 1 314 ? -7.362 15.712 -3.350 1.00 39.84 314 PHE A C 1
ATOM 2501 O O . PHE A 1 314 ? -6.359 15.017 -3.403 1.00 39.84 314 PHE A O 1
ATOM 2508 N N . HIS A 1 315 ? -7.729 16.329 -2.220 1.00 37.88 315 HIS A N 1
ATOM 2509 C CA . HIS A 1 315 ? -6.947 16.249 -0.988 1.00 37.88 315 HIS A CA 1
ATOM 2510 C C . HIS A 1 315 ? -6.634 14.807 -0.584 1.00 37.88 315 HIS A C 1
ATOM 2512 O O . HIS A 1 315 ? -7.539 14.010 -0.373 1.00 37.88 315 HIS A O 1
ATOM 2518 N N . GLN A 1 316 ? -5.327 14.546 -0.442 1.00 43.38 316 GLN A N 1
ATOM 2519 C CA . GLN A 1 316 ? -4.671 13.432 0.237 1.00 43.38 316 GLN A CA 1
ATOM 2520 C C . GLN A 1 316 ? -5.651 12.619 1.052 1.00 43.38 316 GLN A C 1
ATOM 2522 O O . GLN A 1 316 ? -5.900 12.923 2.207 1.00 43.38 316 GLN A O 1
ATOM 2527 N N . HIS A 1 317 ? -6.235 11.589 0.483 1.00 49.19 317 HIS A N 1
ATOM 2528 C CA . HIS A 1 317 ? -7.090 10.783 1.309 1.00 49.19 317 HIS A CA 1
ATOM 2529 C C . HIS A 1 317 ? -6.167 9.935 2.203 1.00 49.19 317 HIS A C 1
ATOM 2531 O O . HIS A 1 317 ? -5.542 8.968 1.776 1.00 49.19 317 HIS A O 1
ATOM 2537 N N . TYR A 1 318 ? -5.948 10.360 3.447 1.00 57.59 318 TYR A N 1
ATOM 2538 C CA . TYR A 1 318 ? -5.391 9.443 4.429 1.00 57.59 318 TYR A CA 1
ATOM 2539 C C . TYR A 1 318 ? -6.529 8.503 4.782 1.00 57.59 318 TYR A C 1
ATOM 2541 O O . TYR A 1 318 ? -7.587 8.942 5.239 1.00 57.59 318 TYR A O 1
ATOM 2549 N N . HIS A 1 319 ? -6.319 7.237 4.468 1.00 70.12 319 HIS A N 1
ATOM 2550 C CA . HIS A 1 319 ? -7.356 6.229 4.489 1.00 70.12 319 HIS A CA 1
ATOM 2551 C C . HIS A 1 319 ? -7.184 5.344 5.698 1.00 70.12 319 HIS A C 1
ATOM 2553 O O . HIS A 1 319 ? -6.125 4.735 5.883 1.00 70.12 319 HIS A O 1
ATOM 2559 N N . LEU A 1 320 ? -8.254 5.256 6.469 1.00 70.44 320 LEU A N 1
ATOM 2560 C CA . LEU A 1 320 ? -8.337 4.370 7.604 1.00 70.44 320 LEU A CA 1
ATOM 2561 C C . LEU A 1 320 ? -9.554 3.477 7.440 1.00 70.44 320 LEU A C 1
ATOM 2563 O O . LEU A 1 320 ? -10.644 3.977 7.169 1.00 70.44 320 LEU A O 1
ATOM 2567 N N . ILE A 1 321 ? -9.367 2.176 7.608 1.00 74.50 321 ILE A N 1
ATOM 2568 C CA . ILE A 1 321 ? -10.478 1.257 7.816 1.00 74.50 321 ILE A CA 1
ATOM 2569 C C . ILE A 1 321 ? -10.556 0.972 9.303 1.00 74.50 321 ILE A C 1
ATOM 2571 O O . ILE A 1 321 ? -9.561 0.594 9.919 1.00 74.50 321 ILE A O 1
ATOM 2575 N N . THR A 1 322 ? -11.734 1.176 9.867 1.00 73.81 322 THR A N 1
ATOM 2576 C CA . THR A 1 322 ? -12.039 0.799 11.239 1.00 73.81 322 THR A CA 1
ATOM 2577 C C . THR A 1 322 ? -12.798 -0.512 11.198 1.00 73.81 322 THR A C 1
ATOM 2579 O O . THR A 1 322 ? -13.838 -0.591 10.549 1.00 73.81 322 THR A O 1
ATOM 2582 N N . ILE A 1 323 ? -12.284 -1.528 11.883 1.00 77.38 323 ILE A N 1
ATOM 2583 C CA . ILE A 1 323 ? -12.960 -2.811 12.070 1.00 77.38 323 ILE A CA 1
ATOM 2584 C C . ILE A 1 323 ? -13.444 -2.864 13.514 1.00 77.38 323 ILE A C 1
ATOM 2586 O O . ILE A 1 323 ? -12.643 -2.729 14.439 1.00 77.38 323 ILE A O 1
ATOM 2590 N N . LEU A 1 324 ? -14.746 -3.041 13.693 1.00 76.31 324 LEU A N 1
ATOM 2591 C CA . LEU A 1 324 ? -15.401 -3.236 14.981 1.00 76.31 324 LEU A CA 1
ATOM 2592 C C . LEU A 1 324 ? -15.802 -4.695 15.088 1.00 76.31 324 LEU A C 1
ATOM 2594 O O . LEU A 1 324 ? -16.341 -5.225 14.128 1.00 76.31 324 LEU A O 1
ATOM 2598 N N . THR A 1 325 ? -15.549 -5.331 16.223 1.00 77.00 325 THR A N 1
ATOM 2599 C CA . THR A 1 325 ? -15.983 -6.709 16.514 1.00 77.00 325 THR A CA 1
ATOM 2600 C C . THR A 1 325 ? -16.769 -6.703 17.818 1.00 77.00 325 THR A C 1
ATOM 2602 O O . THR A 1 325 ? -16.417 -5.943 18.729 1.00 77.00 325 THR A O 1
ATOM 2605 N N . SER A 1 326 ? -17.858 -7.470 17.877 1.00 76.06 326 SER A N 1
ATOM 2606 C CA . SER A 1 326 ? -18.865 -7.420 18.948 1.00 76.06 326 SER A CA 1
ATOM 2607 C C . SER A 1 326 ? -19.091 -8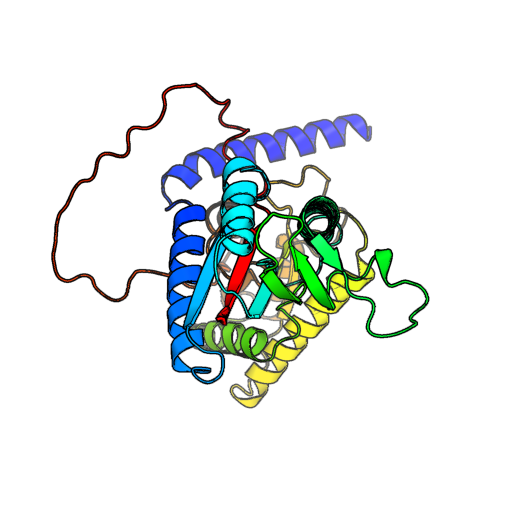.752 19.627 1.00 76.06 326 SER A C 1
ATOM 2609 O O . SER A 1 326 ? -19.271 -9.726 18.857 1.00 76.06 326 SER A O 1
#

Radius of gyration: 21.94 Å; chains: 1; bounding box: 54×51×62 Å

Foldseek 3Di:
DDPVVVLVVLLVVLVVLLVQLLVQCVVDDAVVVQVVLVQVVVQVVCCVPPCVLPRKHKDKDFVVPVVRVVVVLVVLVPDAFAEKEKEFLFQFAACVQLVVVVVVVLVSQVVFWDFDCPDPDPPVSPDSFGKIWGDDPDTHIYTYYYHRHNLPDPVLLVQQLVLVLVCVVPQAQAEEEEEEDRPDDCPRRVVSSVVSVVSNQVVNCVVPVPRRYYYYAYDHDSPHSDDPPDCRHPVNVLVVSCVVRVNDGAYEYEPSRHQTDDSCLSGVVCSVCVPPPRYDYRHHDPSDPPDPDDDDDDDDDPDPDDCDPSVVVRPDRRMIMMMTGD

Secondary structure (DSSP, 8-state):
--HHHHHHHHHHHHHHHHHHHHHHHTTS--HHHHHHHHHHHHHHHHHHH-GGG--EEEEEEETT-HHHHHHHHHHHTTS--SEEEEEES-SS--TTTHHHHHHHHHHHHHHHEEEE--S--TTTTS---EEEEESSSS--EEEEEEE--GGGSHHHHHHHHHHHHHHHTTTEEEEEEEEEPPSS-HHHHHHHHHHHHHHHHHHHHHH--S---EEEEEE--TT--S----S-BHHHHHHHHHHHHTS-SEEEEE-TT-SB--HIIIIIHHHHHTTSTTEEEPPPB----S---S---------------TTTTT----EEEEEEE-

pLDDT: mean 76.97, std 17.96, range [24.3, 97.56]

Sequence (326 aa):
MGVEKLCKMLYSRKAKMLDQCLNNSTQHPPFSEAIQNFAVMLEKAVNTVMPEFGTAKCSTSLFYDQANVQDNFKEILSGPCENVIFVSMYPFYNQHLTTPLFQAVNTFLQSNTTKVITKFTTDDSKDKDGFYIAKGNKPISFNCSTLDELAQSQGFVEFWAEKIKNELESNVDGIIFAVPLPLSGRSAYTKSVEDAAQRIMYTIYKSYPEAVPWRIAYFQSWNQFCPLLTKATLNNQHRDLRKKRGGNGQVLVVPIANLLHDFDTQTVLPSLIQRLENTKLLTAASLTNPTEEDKHEKNELQLYSNPIPGWLAFHQHYHLITILTS